Protein AF-A0A7R9EU89-F1 (afdb_monomer_lite)

Structure (mmCIF, N/CA/C/O backbone):
data_AF-A0A7R9EU89-F1
#
_entry.id   AF-A0A7R9EU89-F1
#
loop_
_atom_site.group_PDB
_atom_site.id
_atom_site.type_symbol
_atom_site.label_atom_id
_atom_site.label_alt_id
_atom_site.label_comp_id
_atom_site.label_asym_id
_atom_site.label_entity_id
_atom_site.label_seq_id
_atom_site.pdbx_PDB_ins_code
_atom_site.Cartn_x
_atom_site.Cartn_y
_atom_site.Cartn_z
_atom_site.occupancy
_atom_site.B_iso_or_equiv
_atom_site.auth_seq_id
_atom_site.auth_comp_id
_atom_site.auth_asym_id
_atom_site.auth_atom_id
_atom_site.pdbx_PDB_model_num
ATOM 1 N N . MET A 1 1 ? -42.421 -22.844 11.608 1.00 43.31 1 MET A N 1
ATOM 2 C CA . MET A 1 1 ? -42.074 -23.913 10.646 1.00 43.31 1 MET A CA 1
ATOM 3 C C . MET A 1 1 ? -41.379 -23.232 9.477 1.00 43.31 1 MET A C 1
ATOM 5 O O . MET A 1 1 ? -42.064 -22.684 8.632 1.00 43.31 1 MET A O 1
ATOM 9 N N . SER A 1 2 ? -40.065 -23.093 9.417 1.00 51.12 2 SER A N 1
ATOM 10 C CA . SER A 1 2 ? -39.004 -23.684 10.223 1.00 51.12 2 SER A CA 1
ATOM 11 C C . SER A 1 2 ? -37.825 -22.722 10.243 1.00 51.12 2 SER A C 1
ATOM 13 O O . SER A 1 2 ? -37.511 -22.106 9.225 1.00 51.12 2 SER A O 1
ATOM 15 N N . ASP A 1 3 ? -37.223 -22.631 11.417 1.00 54.31 3 ASP A N 1
ATOM 16 C CA . ASP A 1 3 ? -35.891 -22.113 11.671 1.00 54.31 3 ASP A CA 1
ATOM 17 C C . ASP A 1 3 ? -34.837 -23.033 11.026 1.00 54.31 3 ASP A C 1
ATOM 19 O O . ASP A 1 3 ? -35.083 -24.221 10.800 1.00 54.31 3 ASP A O 1
ATOM 23 N N . GLY A 1 4 ? -33.673 -22.475 10.714 1.00 57.22 4 GLY A N 1
ATOM 24 C CA . GLY A 1 4 ? -32.490 -23.193 10.234 1.00 57.22 4 GLY A CA 1
ATOM 25 C C . GLY A 1 4 ? -31.313 -22.230 10.316 1.00 57.22 4 GLY A C 1
ATOM 26 O O . GLY A 1 4 ? -31.094 -21.447 9.399 1.00 57.22 4 GLY A O 1
ATOM 27 N N . GLU A 1 5 ? -30.841 -21.978 11.531 1.00 59.84 5 GLU A N 1
ATOM 28 C CA . GLU A 1 5 ? -29.734 -22.684 12.190 1.00 59.84 5 GLU A CA 1
ATOM 29 C C . GLU A 1 5 ? -28.371 -22.351 11.578 1.00 59.84 5 GLU A C 1
ATOM 31 O O . GLU A 1 5 ? -28.031 -22.646 10.433 1.00 59.84 5 GLU A O 1
ATOM 36 N N . GLU A 1 6 ? -27.638 -21.663 12.437 1.00 52.62 6 GLU A N 1
ATOM 37 C CA . GLU A 1 6 ? -26.323 -21.081 12.325 1.00 52.62 6 GLU A CA 1
ATOM 38 C C . GLU A 1 6 ? -25.262 -22.185 12.320 1.00 52.62 6 GLU A C 1
ATOM 40 O O . GLU A 1 6 ? -25.393 -23.193 13.012 1.00 52.62 6 GLU A O 1
ATOM 45 N N . ASN A 1 7 ? -24.177 -21.991 11.569 1.00 51.97 7 ASN A N 1
ATOM 46 C CA . ASN A 1 7 ? -22.979 -22.806 11.740 1.00 51.97 7 ASN A CA 1
ATOM 47 C C . ASN A 1 7 ? -21.753 -21.891 11.758 1.00 51.97 7 ASN A C 1
ATOM 49 O O . ASN A 1 7 ? -21.154 -21.576 10.728 1.00 51.97 7 ASN A O 1
ATOM 53 N N . ILE A 1 8 ? -21.459 -21.406 12.963 1.00 46.12 8 ILE A N 1
ATOM 54 C CA . ILE A 1 8 ? -20.227 -20.720 13.341 1.00 46.12 8 ILE A CA 1
ATOM 55 C C . ILE A 1 8 ? -19.191 -21.814 13.588 1.00 46.12 8 ILE A C 1
ATOM 57 O O . ILE A 1 8 ? -19.347 -22.636 14.487 1.00 46.12 8 ILE A O 1
ATOM 61 N N . VAL A 1 9 ? -18.143 -21.841 12.768 1.00 58.75 9 VAL A N 1
ATOM 62 C CA . VAL A 1 9 ? -16.980 -22.700 12.997 1.00 58.75 9 VAL A CA 1
ATOM 63 C C . VAL A 1 9 ? -15.845 -21.800 13.461 1.00 58.75 9 VAL A C 1
ATOM 65 O O . VAL A 1 9 ? -15.115 -21.228 12.652 1.00 58.75 9 VAL A O 1
ATOM 68 N N . ASP A 1 10 ? -15.730 -21.658 14.778 1.00 45.81 10 ASP A N 1
ATOM 69 C CA . ASP A 1 10 ? -14.548 -21.114 15.433 1.00 45.81 10 ASP A CA 1
ATOM 70 C C . ASP A 1 10 ? -13.401 -22.120 15.288 1.00 45.81 10 ASP A C 1
ATOM 72 O O . ASP A 1 10 ? -13.483 -23.271 15.719 1.00 45.81 10 ASP A O 1
ATOM 76 N N . SER A 1 11 ? -12.316 -21.700 14.646 1.00 61.47 11 SER A N 1
ATOM 77 C CA . SER A 1 11 ? -11.037 -22.410 14.678 1.00 61.47 11 SER A CA 1
ATOM 78 C C . SER A 1 11 ? -9.992 -21.472 15.254 1.00 61.47 11 SER A C 1
ATOM 80 O O . SER A 1 11 ? -9.319 -20.728 14.543 1.00 61.47 11 SER A O 1
ATOM 82 N N . ASP A 1 12 ? -9.917 -21.516 16.579 1.00 49.56 12 ASP A N 1
ATOM 83 C CA . ASP A 1 12 ? -8.820 -21.007 17.384 1.00 49.56 12 ASP A CA 1
ATOM 84 C C . ASP A 1 12 ? -7.577 -21.871 17.121 1.00 49.56 12 ASP A C 1
ATOM 86 O O . ASP A 1 12 ? -7.572 -23.088 17.315 1.00 49.56 12 ASP A O 1
ATOM 90 N N . SER A 1 13 ? -6.526 -21.234 16.621 1.00 51.84 13 SER A N 1
ATOM 91 C CA . SER A 1 13 ? -5.191 -21.809 16.490 1.00 51.84 13 SER A CA 1
ATOM 92 C C . SER A 1 13 ? -4.202 -20.765 16.983 1.00 51.84 13 SER A C 1
ATOM 94 O O . SER A 1 13 ? -3.447 -20.155 16.223 1.00 51.84 13 SER A O 1
ATOM 96 N N . SER A 1 14 ? -4.237 -20.563 18.293 1.00 46.31 14 SER A N 1
ATOM 97 C CA . SER A 1 14 ? -3.160 -19.962 19.061 1.00 46.31 14 SER A CA 1
ATOM 98 C C . SER A 1 14 ? -1.877 -20.795 18.919 1.00 46.31 14 SER A C 1
ATOM 100 O O . SER A 1 14 ? -1.806 -21.933 19.378 1.00 46.31 14 SER A O 1
ATOM 102 N N . THR A 1 15 ? -0.836 -20.217 18.318 1.00 55.31 15 THR A N 1
ATOM 103 C CA . THR A 1 15 ? 0.553 -20.647 18.533 1.00 55.31 15 THR A CA 1
ATOM 104 C C . THR A 1 15 ? 1.389 -19.438 18.925 1.00 55.31 15 THR A C 1
ATOM 106 O O . THR A 1 15 ? 1.911 -18.712 18.079 1.00 55.31 15 THR A O 1
ATOM 109 N N . GLU A 1 16 ? 1.496 -19.231 20.237 1.00 44.41 16 GLU A N 1
ATOM 110 C CA . GLU A 1 1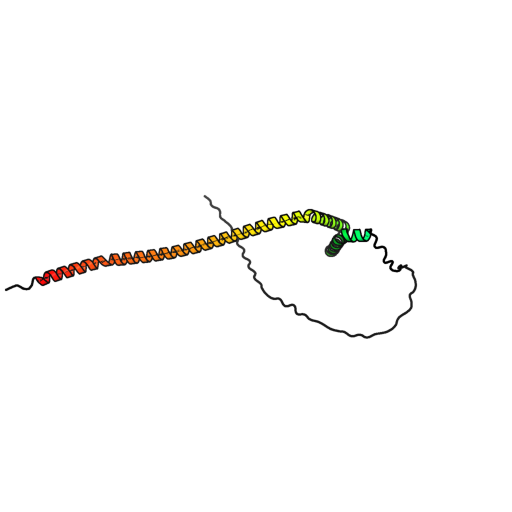6 ? 2.636 -18.575 20.866 1.00 44.41 16 GLU A CA 1
ATOM 111 C C . GLU A 1 16 ? 3.886 -19.439 20.663 1.00 44.41 16 GLU A C 1
ATOM 113 O O . GLU A 1 16 ? 3.922 -20.611 21.036 1.00 44.41 16 GLU A O 1
ATOM 118 N N . SER A 1 17 ? 4.951 -18.840 20.145 1.00 51.88 17 SER A N 1
ATOM 119 C CA . SER A 1 17 ? 6.307 -19.297 20.430 1.00 51.88 17 SER A CA 1
ATOM 120 C C . SER A 1 17 ? 7.219 -18.083 20.436 1.00 51.88 17 SER A C 1
ATOM 122 O O . SER A 1 17 ? 7.515 -17.499 19.393 1.00 51.88 17 SER A O 1
ATOM 124 N N . GLY A 1 18 ? 7.599 -17.675 21.642 1.00 37.19 18 GLY A N 1
ATOM 125 C CA . GLY A 1 18 ? 8.592 -16.646 21.865 1.00 37.19 18 GLY A CA 1
ATOM 126 C C . GLY A 1 18 ? 10.031 -17.147 21.741 1.00 37.19 18 GLY A C 1
ATOM 127 O O . GLY A 1 18 ? 10.315 -18.337 21.636 1.00 37.19 18 GLY A O 1
ATOM 128 N N . SER A 1 19 ? 10.906 -16.160 21.910 1.00 36.94 19 SER A N 1
ATOM 129 C CA . SER A 1 19 ? 12.292 -16.231 22.368 1.00 36.94 19 SER A CA 1
ATOM 130 C C . SER A 1 19 ? 13.416 -16.390 21.340 1.00 36.94 19 SER A C 1
ATOM 132 O O . SER A 1 19 ? 13.630 -17.434 20.735 1.00 36.94 19 SER A O 1
ATOM 134 N N . SER A 1 20 ? 14.245 -15.343 21.368 1.00 46.25 20 SER A N 1
ATOM 135 C CA . SER A 1 20 ? 15.684 -15.376 21.661 1.00 46.25 20 SER A CA 1
ATOM 136 C C . SER A 1 20 ? 16.632 -15.017 20.525 1.00 46.25 20 SER A C 1
ATOM 138 O O . SER A 1 20 ? 17.144 -15.860 19.795 1.00 46.25 20 SER A O 1
ATOM 140 N N . ASP A 1 21 ? 16.964 -13.725 20.529 1.00 47.03 21 ASP A N 1
ATOM 141 C CA . ASP A 1 21 ? 18.249 -13.169 20.128 1.00 47.03 21 ASP A CA 1
ATOM 142 C C . ASP A 1 21 ? 19.417 -13.918 20.783 1.00 47.03 21 ASP A C 1
ATOM 144 O O . ASP A 1 21 ? 19.535 -13.926 22.007 1.00 47.03 21 ASP A O 1
ATOM 148 N N . GLN A 1 22 ? 20.304 -14.481 19.965 1.00 40.62 22 GLN A N 1
ATOM 149 C CA . GLN A 1 22 ? 21.743 -14.618 20.220 1.00 40.62 22 GLN A CA 1
ATOM 150 C C . GLN A 1 22 ? 22.424 -14.907 18.870 1.00 40.62 22 GLN A C 1
ATOM 152 O O . GLN A 1 22 ? 22.329 -16.018 18.352 1.00 40.62 22 GLN A O 1
ATOM 157 N N . VAL A 1 23 ? 23.132 -13.935 18.289 1.00 47.34 23 VAL A N 1
ATOM 158 C CA . VAL A 1 23 ? 24.131 -14.219 17.243 1.00 47.34 23 VAL A CA 1
ATOM 159 C C . VAL A 1 23 ? 25.471 -13.709 17.745 1.00 47.34 23 VAL A C 1
ATOM 161 O O . VAL A 1 23 ? 25.803 -12.528 17.641 1.00 47.34 23 VAL A O 1
ATOM 164 N N . GLU A 1 24 ? 26.219 -14.630 18.346 1.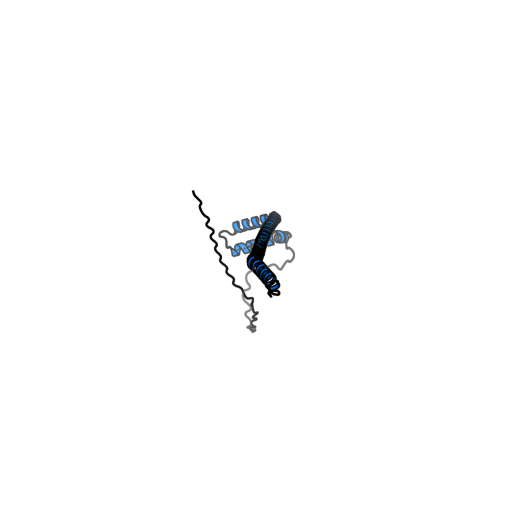00 44.38 24 GLU A N 1
ATOM 165 C CA . GLU A 1 24 ? 27.583 -14.412 18.792 1.00 44.38 24 GLU A CA 1
ATOM 166 C C . GLU A 1 24 ? 28.554 -14.299 17.612 1.00 44.38 24 GLU A C 1
ATOM 168 O O . GLU A 1 24 ? 28.596 -15.092 16.671 1.00 44.38 24 GLU A O 1
ATOM 173 N N . ASN A 1 25 ? 29.383 -13.273 17.735 1.00 36.91 25 ASN A N 1
ATOM 174 C CA . ASN A 1 25 ? 30.522 -12.919 16.915 1.00 36.91 25 ASN A CA 1
ATOM 175 C C . ASN A 1 25 ? 31.658 -13.943 17.091 1.00 36.91 25 ASN A C 1
ATOM 177 O O . ASN A 1 25 ? 32.248 -14.024 18.166 1.00 36.91 25 ASN A O 1
ATOM 181 N N . SER A 1 26 ? 32.029 -14.670 16.034 1.00 48.16 26 SER A N 1
ATOM 182 C CA . SER A 1 26 ? 33.218 -15.533 16.035 1.00 48.16 26 SER A CA 1
ATOM 183 C C . SER A 1 26 ? 34.177 -15.167 14.905 1.00 48.16 26 SER A C 1
ATO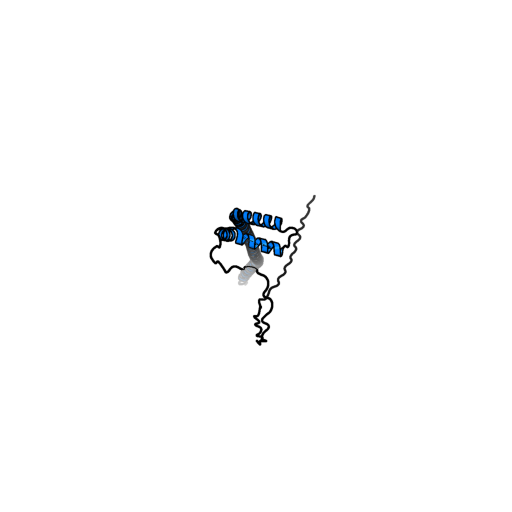M 185 O O . SER A 1 26 ? 34.039 -15.570 13.753 1.00 48.16 26 SER A O 1
ATOM 187 N N . LYS A 1 27 ? 35.194 -14.391 15.292 1.00 45.19 27 LYS A N 1
ATOM 188 C CA . LYS A 1 27 ? 36.436 -14.144 14.556 1.00 45.19 27 LYS A CA 1
ATOM 189 C C . LYS A 1 27 ? 37.224 -15.450 14.431 1.00 45.19 27 LYS A C 1
ATOM 191 O O . LYS A 1 27 ? 37.449 -16.145 15.417 1.00 45.19 27 LYS A O 1
ATOM 196 N N . SER A 1 28 ? 37.719 -15.750 13.240 1.00 49.09 28 SER A N 1
ATOM 197 C CA . SER A 1 28 ? 38.737 -16.774 12.974 1.00 49.09 28 SER A CA 1
ATOM 198 C C . SER A 1 28 ? 39.373 -16.448 11.628 1.00 49.09 28 SER A C 1
ATOM 200 O O . SER A 1 28 ? 38.690 -15.960 10.741 1.00 49.09 28 SER A O 1
ATOM 202 N N . LYS A 1 29 ? 40.640 -16.699 11.335 1.00 43.84 29 LYS A N 1
ATOM 203 C CA . LYS A 1 29 ? 41.881 -16.878 12.090 1.00 43.84 29 LYS A CA 1
ATOM 204 C C . LYS A 1 29 ? 42.944 -16.788 10.990 1.00 43.84 29 LYS A C 1
ATOM 206 O O . LYS A 1 29 ? 42.764 -17.319 9.899 1.00 43.84 29 LYS A O 1
ATOM 211 N N . THR A 1 30 ? 44.007 -16.061 11.267 1.00 40.50 30 THR A N 1
ATOM 212 C CA . THR A 1 30 ? 45.189 -15.847 10.430 1.00 40.50 30 THR A CA 1
ATOM 213 C C . THR A 1 30 ? 45.869 -17.151 9.985 1.00 40.50 30 THR A C 1
ATOM 215 O O . THR A 1 30 ? 46.163 -18.004 10.818 1.00 40.50 30 THR A O 1
ATOM 218 N N . ILE A 1 31 ? 46.202 -17.257 8.692 1.00 44.84 31 ILE A N 1
ATOM 219 C CA . ILE A 1 31 ? 47.205 -18.181 8.120 1.00 44.84 31 ILE A CA 1
ATOM 220 C C . ILE A 1 31 ? 47.996 -17.340 7.102 1.00 44.84 31 ILE A C 1
ATOM 222 O O . ILE A 1 31 ? 47.451 -16.914 6.093 1.00 44.84 31 ILE A O 1
ATOM 226 N N . SER A 1 32 ? 49.114 -16.743 7.516 1.00 34.66 32 SER A N 1
ATOM 227 C CA . SER A 1 32 ? 50.488 -17.261 7.407 1.00 34.66 32 SER A CA 1
ATOM 228 C C . SER A 1 32 ? 51.001 -17.347 5.964 1.00 34.66 32 SER A C 1
ATOM 230 O O . SER A 1 32 ? 50.705 -18.274 5.217 1.00 34.66 32 SER A O 1
ATOM 232 N N . SER A 1 33 ? 51.792 -16.331 5.615 1.00 38.84 33 SER A N 1
ATOM 233 C CA . SER A 1 33 ? 52.671 -16.246 4.452 1.00 38.84 33 SER A CA 1
ATOM 234 C C . SER A 1 33 ? 53.691 -17.386 4.417 1.00 38.84 33 SER A C 1
ATOM 236 O O . SER A 1 33 ? 54.296 -17.677 5.446 1.00 38.84 33 SER A O 1
ATOM 238 N N . ASN A 1 34 ? 54.009 -17.909 3.225 1.00 36.75 34 ASN A N 1
ATOM 239 C CA . ASN A 1 34 ? 55.356 -17.750 2.660 1.00 36.75 34 ASN A CA 1
ATOM 240 C C . ASN A 1 34 ? 55.488 -18.195 1.191 1.00 36.75 34 ASN A C 1
ATOM 242 O O . ASN A 1 34 ? 54.898 -19.167 0.735 1.00 36.75 34 ASN A O 1
ATOM 246 N N . LYS A 1 35 ? 56.307 -17.395 0.500 1.00 48.09 35 LYS A N 1
ATOM 247 C CA . LYS A 1 35 ? 56.741 -17.371 -0.903 1.00 48.09 35 LYS A CA 1
ATOM 248 C C . LYS A 1 35 ? 57.287 -18.688 -1.473 1.00 48.09 35 LYS A C 1
ATOM 250 O O . LYS A 1 35 ? 58.114 -19.322 -0.828 1.00 48.09 35 LYS A O 1
ATOM 255 N N . VAL A 1 36 ? 57.027 -18.898 -2.768 1.00 46.78 36 VAL A N 1
ATOM 256 C CA . VAL A 1 36 ? 57.992 -19.412 -3.767 1.00 46.78 36 VAL A CA 1
ATOM 257 C C . VAL A 1 36 ? 57.778 -18.639 -5.086 1.00 46.78 36 VAL A C 1
ATOM 259 O O . VAL A 1 36 ? 56.685 -18.662 -5.634 1.00 46.78 36 VAL A O 1
ATOM 262 N N . VAL A 1 37 ? 58.558 -17.585 -5.341 1.00 42.25 37 VAL A N 1
ATOM 263 C CA . VAL A 1 37 ? 59.629 -17.463 -6.361 1.00 42.25 37 VAL A CA 1
ATOM 264 C C . VAL A 1 37 ? 59.358 -18.088 -7.745 1.00 42.25 37 VAL A C 1
ATOM 266 O O . VAL A 1 37 ? 59.278 -19.300 -7.897 1.00 42.25 37 VAL A O 1
ATOM 269 N N . ASP A 1 38 ? 59.288 -17.183 -8.727 1.00 41.06 38 ASP A N 1
ATOM 270 C CA . ASP A 1 38 ? 59.837 -17.236 -10.089 1.00 41.06 38 ASP A CA 1
ATOM 271 C C . ASP A 1 38 ? 59.390 -18.330 -11.073 1.00 41.06 38 ASP A C 1
ATOM 273 O O . ASP A 1 38 ? 59.996 -19.391 -11.198 1.00 41.06 38 ASP A O 1
ATOM 277 N N . LEU A 1 39 ? 58.428 -17.959 -11.928 1.00 44.44 39 LEU A N 1
ATOM 278 C CA . LEU A 1 39 ? 58.355 -18.452 -13.305 1.00 44.44 39 LEU A CA 1
ATOM 279 C C . LEU A 1 39 ? 57.909 -17.319 -14.246 1.00 44.44 39 LEU A C 1
ATOM 281 O O . LEU A 1 39 ? 56.782 -17.260 -14.732 1.00 44.44 39 LEU A O 1
ATOM 285 N N . GLU A 1 40 ? 58.812 -16.367 -14.464 1.00 42.75 40 GLU A N 1
ATOM 286 C CA . GLU A 1 40 ? 58.701 -15.391 -15.544 1.00 42.75 40 GLU A CA 1
ATOM 287 C C . GLU A 1 40 ? 59.164 -16.038 -16.866 1.00 42.75 40 GLU A C 1
ATOM 289 O O . GLU A 1 40 ? 60.135 -16.793 -16.887 1.00 42.75 40 GLU A O 1
ATOM 294 N N . ARG A 1 41 ? 58.524 -15.641 -17.979 1.00 40.75 41 ARG A N 1
ATOM 295 C CA . ARG A 1 41 ? 59.052 -15.673 -19.362 1.00 40.75 41 ARG A CA 1
ATOM 296 C C . ARG A 1 41 ? 58.804 -16.930 -20.212 1.00 40.75 41 ARG A C 1
ATOM 298 O O . ARG A 1 41 ? 59.726 -17.677 -20.505 1.00 40.75 41 ARG A O 1
ATOM 305 N N . ALA A 1 42 ? 57.603 -17.021 -20.790 1.00 45.91 42 ALA A N 1
ATOM 306 C CA . ALA A 1 42 ? 57.410 -17.211 -22.241 1.00 45.91 42 ALA A CA 1
ATOM 307 C C . ALA A 1 42 ? 55.916 -17.276 -22.599 1.00 45.91 42 ALA A C 1
ATOM 309 O O . ALA A 1 42 ? 55.314 -18.340 -22.539 1.00 45.91 42 ALA A O 1
ATOM 310 N N . SER A 1 43 ? 55.331 -16.144 -22.999 1.00 46.03 43 SER A N 1
ATOM 311 C CA . SER A 1 43 ? 54.274 -16.064 -24.028 1.00 46.03 43 SER A CA 1
ATOM 312 C C . SER A 1 43 ? 53.937 -14.596 -24.299 1.00 46.03 43 SER A C 1
ATOM 314 O O . SER A 1 43 ? 52.892 -14.080 -23.924 1.00 46.03 43 SER A O 1
ATOM 316 N N . LYS A 1 44 ? 54.869 -13.894 -24.952 1.00 48.91 44 LYS A N 1
ATOM 317 C CA . LYS A 1 44 ? 54.519 -12.741 -25.786 1.00 48.91 44 LYS A CA 1
ATOM 318 C C . LYS A 1 44 ? 54.169 -13.298 -27.161 1.00 48.91 44 LYS A C 1
ATOM 320 O O . LYS A 1 44 ? 55.090 -13.644 -27.890 1.00 48.91 44 LYS A O 1
ATOM 325 N N . SER A 1 45 ? 52.888 -13.400 -27.503 1.00 47.94 45 SER A N 1
ATOM 326 C CA . SER A 1 45 ? 52.424 -13.323 -28.895 1.00 47.94 45 SER A CA 1
ATOM 327 C C . SER A 1 45 ? 50.898 -13.325 -28.941 1.00 47.94 45 SER A C 1
ATOM 329 O O . SER A 1 45 ? 50.289 -14.365 -28.740 1.00 47.94 45 SER A O 1
ATOM 331 N N . THR A 1 46 ? 50.332 -12.131 -29.128 1.00 44.84 46 THR A N 1
ATOM 332 C CA . THR A 1 46 ? 49.240 -11.749 -30.048 1.00 44.84 46 THR A CA 1
ATOM 333 C C . THR A 1 46 ? 48.466 -10.571 -29.458 1.00 44.84 46 THR A C 1
ATOM 335 O O . THR A 1 46 ? 47.501 -10.724 -28.721 1.00 44.84 46 THR A O 1
ATOM 338 N N . HIS A 1 47 ? 48.975 -9.382 -29.770 1.00 49.00 47 HIS A N 1
ATOM 339 C CA . HIS A 1 47 ? 48.245 -8.161 -30.102 1.00 49.00 47 HIS A CA 1
ATOM 340 C C . HIS A 1 47 ? 46.712 -8.174 -29.894 1.00 49.00 47 HIS A C 1
ATOM 342 O O . HIS A 1 47 ? 45.956 -8.515 -30.802 1.00 49.00 47 HIS A O 1
ATOM 348 N N . LEU A 1 48 ? 46.257 -7.630 -28.767 1.00 45.94 48 LEU A N 1
ATOM 349 C CA . LEU A 1 48 ? 45.047 -6.811 -28.726 1.00 45.94 48 LEU A CA 1
ATOM 350 C C . LEU A 1 48 ? 45.449 -5.488 -28.077 1.00 45.94 48 LEU A C 1
ATOM 352 O O . LEU A 1 48 ? 45.908 -5.473 -26.938 1.00 45.94 48 LEU A O 1
ATOM 356 N N . ASN A 1 49 ? 45.350 -4.404 -28.847 1.00 49.50 49 ASN A N 1
ATOM 357 C CA . ASN A 1 49 ? 45.479 -3.032 -28.368 1.00 49.50 49 ASN A CA 1
ATOM 358 C C . ASN A 1 49 ? 44.433 -2.804 -27.268 1.00 49.50 49 ASN A C 1
ATOM 360 O O . ASN A 1 49 ? 43.298 -2.429 -27.553 1.00 49.50 49 ASN A O 1
ATOM 364 N N . LEU A 1 50 ? 44.806 -3.045 -26.014 1.00 48.38 50 LEU A N 1
ATOM 365 C CA . LEU A 1 50 ? 44.204 -2.344 -24.893 1.00 48.38 50 LEU A CA 1
ATOM 366 C C . LEU A 1 50 ? 44.854 -0.965 -24.906 1.00 48.38 50 LEU A C 1
ATOM 368 O O . LEU A 1 50 ? 45.979 -0.797 -24.437 1.00 48.38 50 LEU A O 1
ATOM 372 N N . GLY A 1 51 ? 44.174 -0.025 -25.562 1.00 47.69 51 GLY A N 1
ATOM 373 C CA . GLY A 1 51 ? 44.505 1.386 -25.455 1.00 47.69 51 GLY A CA 1
ATOM 374 C C . GLY A 1 51 ? 44.602 1.771 -23.983 1.00 47.69 51 GLY A C 1
ATOM 375 O O . GLY A 1 51 ? 43.811 1.312 -23.155 1.00 47.69 51 GLY A O 1
ATOM 376 N N . GLU A 1 52 ? 45.618 2.570 -23.683 1.00 52.38 52 GLU A N 1
ATOM 377 C CA . GLU A 1 52 ? 45.768 3.295 -22.428 1.00 52.38 52 GLU A CA 1
ATOM 378 C C . GLU A 1 52 ? 44.457 4.010 -22.042 1.00 52.38 52 GLU A C 1
ATOM 380 O O . GLU A 1 52 ? 43.631 4.305 -22.914 1.00 52.38 52 GLU A O 1
ATOM 385 N N . PRO A 1 53 ? 44.225 4.250 -20.739 1.00 58.19 53 PRO A N 1
ATOM 386 C CA . PRO A 1 53 ? 42.967 4.790 -20.254 1.00 58.19 53 PRO A CA 1
ATOM 387 C C . PRO A 1 53 ? 42.857 6.258 -20.666 1.00 58.19 53 PRO A C 1
ATOM 389 O O . PRO A 1 53 ? 43.334 7.161 -19.985 1.00 58.19 53 PRO A O 1
ATOM 392 N N . GLU A 1 54 ? 42.210 6.501 -21.799 1.00 54.41 54 GLU A N 1
ATOM 393 C CA . GLU A 1 54 ? 41.657 7.808 -22.126 1.00 54.41 54 GLU A CA 1
ATOM 394 C C . GLU A 1 54 ? 40.483 8.065 -21.166 1.00 54.41 54 GLU A C 1
ATOM 396 O O . GLU A 1 54 ? 39.321 7.782 -21.467 1.00 54.41 54 GLU A O 1
ATOM 401 N N . ASP A 1 55 ? 40.792 8.593 -19.981 1.00 59.06 55 ASP A N 1
ATOM 402 C CA . ASP A 1 55 ? 39.860 9.073 -18.948 1.00 59.06 55 ASP A CA 1
ATOM 403 C C . ASP A 1 55 ? 39.033 10.299 -19.415 1.00 59.06 55 ASP A C 1
ATOM 405 O O . ASP A 1 55 ? 38.788 11.242 -18.666 1.00 59.06 55 ASP A O 1
ATOM 409 N N . SER A 1 56 ? 38.634 10.376 -20.686 1.00 59.47 56 SER A N 1
ATOM 410 C CA . SER A 1 56 ? 38.162 11.629 -21.297 1.00 59.47 56 SER A CA 1
ATOM 411 C C . SER A 1 56 ? 37.086 11.456 -22.367 1.00 59.47 56 SER A C 1
ATOM 413 O O . SER A 1 56 ? 36.965 12.285 -23.263 1.00 59.47 56 SER A O 1
ATOM 415 N N . ASN A 1 57 ? 36.259 10.411 -22.279 1.00 56.78 57 ASN A N 1
ATOM 416 C CA . ASN A 1 57 ? 34.953 10.424 -22.944 1.00 56.78 57 ASN A CA 1
ATOM 417 C C . ASN A 1 57 ? 33.988 9.397 -22.338 1.00 56.78 57 ASN A C 1
ATOM 419 O O . ASN A 1 57 ? 33.503 8.483 -23.007 1.00 56.78 57 ASN A O 1
ATOM 423 N N . ILE A 1 58 ? 33.641 9.562 -21.057 1.00 63.38 58 ILE A N 1
ATOM 424 C CA . ILE A 1 58 ? 32.289 9.169 -20.640 1.00 63.38 58 ILE A CA 1
ATOM 425 C C . ILE A 1 58 ? 31.370 10.107 -21.429 1.00 63.38 58 ILE A C 1
ATOM 427 O O . ILE A 1 58 ? 31.076 11.210 -20.982 1.00 63.38 58 ILE A O 1
ATOM 431 N N . SER A 1 59 ? 31.037 9.706 -22.661 1.00 80.19 59 SER A N 1
ATOM 432 C CA . SER A 1 59 ? 30.170 10.461 -23.562 1.00 80.19 59 SER A CA 1
ATOM 433 C C . SER A 1 59 ? 28.910 10.840 -22.792 1.00 80.19 59 SER A C 1
ATOM 435 O O . SER A 1 59 ? 28.417 10.034 -22.000 1.00 80.19 59 SER A O 1
ATOM 437 N N . LEU A 1 60 ? 28.388 12.044 -23.018 1.00 84.06 60 LEU A N 1
ATOM 438 C CA . LEU A 1 60 ? 27.136 12.546 -22.439 1.00 84.06 60 LEU A CA 1
ATOM 439 C C . LEU A 1 60 ? 26.010 11.486 -22.472 1.00 84.06 60 LEU A C 1
ATOM 441 O O . LEU A 1 60 ? 25.201 11.382 -21.551 1.00 84.06 60 LEU A O 1
ATOM 445 N N . ASP A 1 61 ? 26.021 10.632 -23.498 1.00 86.44 61 ASP A N 1
ATOM 446 C CA . ASP A 1 61 ? 25.121 9.489 -23.654 1.00 86.44 61 ASP A CA 1
ATOM 447 C C . ASP A 1 61 ? 25.271 8.436 -22.544 1.00 86.44 61 ASP A C 1
ATOM 449 O O . ASP A 1 61 ? 24.281 7.925 -22.027 1.00 86.44 61 ASP A O 1
ATOM 453 N N . SER A 1 62 ? 26.499 8.117 -22.130 1.00 89.62 62 SER A N 1
ATOM 454 C CA . SER A 1 62 ? 26.777 7.186 -21.029 1.00 89.62 62 SER A CA 1
ATOM 455 C C . SER A 1 62 ? 2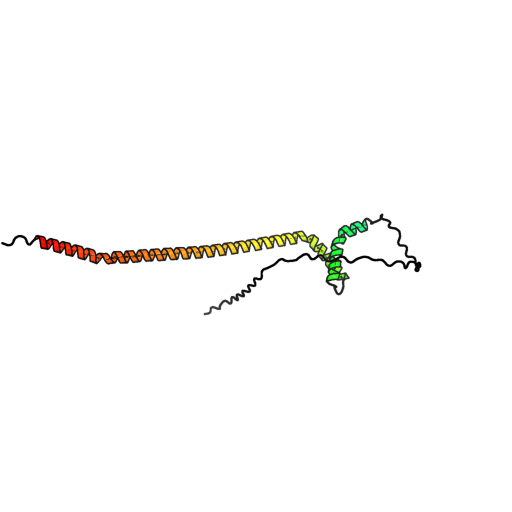6.235 7.715 -19.702 1.00 89.62 62 SER A C 1
ATOM 457 O O . SER A 1 62 ? 25.634 6.962 -18.934 1.00 89.62 62 SER A O 1
ATOM 459 N N . GLU A 1 63 ? 26.388 9.014 -19.438 1.00 91.69 63 GLU A N 1
ATOM 460 C CA . GLU A 1 63 ? 25.816 9.649 -18.248 1.00 91.69 63 GLU A CA 1
ATOM 461 C C . GLU A 1 63 ? 24.282 9.645 -18.295 1.00 91.69 63 GLU A C 1
ATOM 463 O O . GLU A 1 63 ? 23.627 9.263 -17.319 1.00 91.69 63 GLU A O 1
ATOM 468 N N . TYR A 1 64 ? 23.699 9.976 -19.450 1.00 92.94 64 TYR A N 1
ATOM 469 C CA . TYR A 1 64 ? 22.254 9.942 -19.652 1.00 92.94 64 TYR A CA 1
ATOM 470 C C . TYR A 1 64 ? 21.671 8.536 -19.443 1.00 92.94 64 TYR A C 1
ATOM 472 O O . TYR A 1 64 ? 20.655 8.379 -18.756 1.00 92.94 64 TYR A O 1
ATOM 480 N N . LEU A 1 65 ? 22.323 7.503 -19.981 1.00 93.56 65 LEU A N 1
ATOM 481 C CA . LEU A 1 65 ? 21.912 6.109 -19.809 1.00 93.56 65 LEU A CA 1
ATOM 482 C C . LEU A 1 65 ? 22.040 5.665 -18.352 1.00 93.56 65 LEU A C 1
ATOM 484 O O . LEU A 1 65 ? 21.110 5.064 -17.817 1.00 93.56 65 LEU A O 1
ATOM 488 N N . LYS A 1 66 ? 23.139 6.003 -17.671 1.00 93.31 66 LYS A N 1
ATOM 489 C CA . LYS A 1 66 ? 23.301 5.705 -16.239 1.00 93.31 66 LYS A CA 1
ATOM 490 C C . LYS A 1 66 ? 22.205 6.361 -15.402 1.00 93.31 66 LYS A C 1
ATOM 492 O O . LYS A 1 66 ? 21.637 5.705 -14.532 1.00 93.31 66 LYS A O 1
ATOM 497 N N . LYS A 1 67 ? 21.863 7.617 -15.693 1.00 93.62 67 LYS A N 1
ATOM 498 C CA . LYS A 1 67 ? 20.838 8.364 -14.955 1.00 93.62 67 LYS A CA 1
ATOM 499 C C . LYS A 1 67 ? 19.431 7.792 -15.142 1.00 93.62 67 LYS A C 1
ATOM 501 O O . LYS A 1 67 ? 18.706 7.655 -14.163 1.00 93.62 67 LYS A O 1
ATOM 506 N N . ASN A 1 68 ? 19.035 7.478 -16.377 1.00 92.56 68 ASN A N 1
ATOM 507 C CA . ASN A 1 68 ? 17.653 7.082 -16.680 1.00 92.56 68 ASN A CA 1
ATOM 508 C C . ASN A 1 68 ? 17.432 5.565 -16.646 1.00 92.56 68 ASN A C 1
ATOM 510 O O . ASN A 1 68 ? 16.363 5.109 -16.249 1.00 92.56 68 ASN A O 1
ATOM 514 N N . LEU A 1 69 ? 18.427 4.783 -17.066 1.00 94.12 69 LEU A N 1
ATOM 515 C CA . LEU A 1 69 ? 18.326 3.330 -17.201 1.00 94.12 69 LEU A CA 1
ATOM 516 C C . LEU A 1 69 ? 19.206 2.566 -16.213 1.00 94.12 69 LEU A C 1
ATOM 518 O O . LEU A 1 69 ? 18.981 1.377 -16.031 1.00 94.12 69 LEU A O 1
ATOM 522 N N . GLY A 1 70 ? 20.163 3.211 -15.541 1.00 95.88 70 GLY A N 1
ATOM 523 C CA . GLY A 1 70 ? 21.094 2.521 -14.645 1.00 95.88 70 GLY A CA 1
ATOM 524 C C . GLY A 1 70 ? 20.385 1.741 -13.540 1.00 95.88 70 GLY A C 1
ATOM 525 O O . GLY A 1 70 ? 20.588 0.536 -13.409 1.00 95.88 70 GLY A O 1
ATOM 526 N N . VAL A 1 71 ? 19.504 2.405 -12.787 1.00 95.94 71 VAL A N 1
ATOM 527 C CA . VAL A 1 71 ? 18.729 1.766 -11.711 1.00 95.94 71 VAL A CA 1
ATOM 528 C C . VAL A 1 71 ? 17.767 0.695 -12.242 1.00 95.94 71 VAL A C 1
ATOM 530 O O . VAL A 1 71 ? 17.898 -0.454 -11.813 1.00 95.94 71 VAL A O 1
ATOM 533 N N . PRO A 1 72 ? 16.825 0.998 -13.161 1.00 96.56 72 PRO A N 1
ATOM 534 C CA . PRO A 1 72 ? 15.862 -0.006 -13.600 1.00 96.56 72 PRO A CA 1
ATOM 535 C C . PRO A 1 72 ? 16.532 -1.188 -14.303 1.00 96.56 72 PRO A C 1
ATOM 537 O O . PRO A 1 72 ? 16.148 -2.321 -14.047 1.00 96.56 72 PRO A O 1
ATOM 540 N N . LEU A 1 73 ? 17.571 -0.973 -15.114 1.00 97.38 73 LEU A N 1
ATOM 541 C CA . LEU A 1 73 ? 18.253 -2.069 -15.800 1.00 97.38 73 LEU A CA 1
ATOM 542 C C . LEU A 1 73 ? 19.027 -2.966 -14.825 1.00 97.38 73 LEU A C 1
ATOM 544 O O . LEU A 1 73 ? 18.985 -4.184 -14.968 1.00 97.38 73 LEU A O 1
ATOM 548 N N . SER A 1 74 ? 19.681 -2.393 -13.809 1.00 97.75 74 SER A N 1
ATOM 549 C CA . SER A 1 74 ? 20.404 -3.180 -12.796 1.00 97.75 74 SER A CA 1
ATOM 550 C C . SER A 1 74 ? 19.460 -4.077 -11.994 1.00 97.75 74 SER A C 1
ATOM 552 O O . SER A 1 74 ? 19.744 -5.257 -11.795 1.00 97.75 74 SER A O 1
ATOM 554 N N . LEU A 1 75 ? 18.314 -3.535 -11.571 1.00 97.69 75 LEU A N 1
ATOM 555 C CA . LEU A 1 75 ? 17.291 -4.289 -10.844 1.00 97.69 75 LEU A CA 1
ATOM 556 C C . LEU A 1 75 ? 16.651 -5.369 -11.721 1.00 97.69 75 LEU A C 1
ATOM 558 O O . LEU A 1 75 ? 16.504 -6.510 -11.284 1.00 97.69 75 LEU A O 1
ATOM 562 N N . ALA A 1 76 ? 16.322 -5.034 -12.968 1.00 97.50 76 ALA A N 1
ATOM 563 C CA . ALA A 1 76 ? 15.716 -5.978 -13.895 1.00 97.50 76 ALA A CA 1
ATOM 564 C C . ALA A 1 76 ? 16.657 -7.143 -14.225 1.00 97.50 76 ALA A C 1
ATOM 566 O O . ALA A 1 76 ? 16.231 -8.294 -14.236 1.00 97.50 76 ALA A O 1
ATOM 567 N N . LEU A 1 77 ? 17.946 -6.864 -14.451 1.00 98.12 77 LEU A N 1
ATOM 568 C CA . LEU A 1 77 ? 18.953 -7.898 -14.695 1.00 98.12 77 LEU A CA 1
ATOM 569 C C . LEU A 1 77 ? 19.153 -8.790 -13.467 1.00 98.12 77 LEU A C 1
ATOM 571 O O . LEU A 1 77 ? 19.231 -10.008 -13.619 1.00 98.12 77 LEU A O 1
ATOM 575 N N . ALA A 1 78 ? 19.174 -8.216 -12.259 1.00 98.00 78 ALA A N 1
ATOM 576 C CA . ALA A 1 78 ? 19.212 -9.004 -11.029 1.00 98.00 78 ALA A CA 1
ATOM 577 C C . ALA A 1 78 ? 17.998 -9.944 -10.935 1.00 98.00 78 ALA A C 1
ATOM 579 O O . ALA A 1 78 ? 18.150 -11.123 -10.620 1.00 98.00 78 ALA A O 1
ATOM 580 N N . GLU A 1 79 ? 16.799 -9.461 -11.270 1.00 97.75 79 GLU A N 1
ATOM 581 C CA . GLU A 1 79 ? 15.587 -10.281 -11.260 1.00 97.75 79 GLU A CA 1
ATOM 582 C C . GLU A 1 79 ? 15.589 -11.371 -12.333 1.00 97.75 79 GLU A C 1
ATOM 584 O O . GLU A 1 79 ? 15.232 -12.509 -12.037 1.00 97.75 79 GLU A O 1
ATOM 589 N N . VAL A 1 80 ? 16.044 -11.068 -13.550 1.00 97.81 80 VAL A N 1
ATOM 590 C CA . VAL A 1 80 ? 16.192 -12.057 -14.628 1.00 97.81 80 VAL A CA 1
ATOM 591 C C . VAL A 1 80 ? 17.154 -13.170 -14.216 1.00 97.81 80 VAL A C 1
ATOM 593 O O . VAL A 1 80 ? 16.848 -14.337 -14.441 1.00 97.81 80 VAL A O 1
ATOM 596 N N . VAL A 1 81 ? 18.274 -12.839 -13.566 1.00 97.56 81 VAL A N 1
ATOM 597 C CA . VAL A 1 81 ? 19.228 -13.839 -13.056 1.00 97.56 81 VAL A CA 1
ATOM 598 C C . VAL A 1 81 ? 18.620 -14.670 -11.922 1.00 97.56 81 VAL A C 1
ATOM 600 O O . VAL A 1 81 ? 18.853 -15.872 -11.858 1.00 97.56 81 VAL A O 1
ATOM 603 N N . MET A 1 82 ? 17.814 -14.066 -11.044 1.00 96.62 82 MET A N 1
ATOM 604 C CA . MET A 1 82 ? 17.136 -14.800 -9.966 1.00 96.62 82 MET A CA 1
ATOM 605 C C . MET A 1 82 ? 16.013 -15.710 -10.477 1.00 96.62 82 MET A C 1
ATOM 607 O O . MET A 1 82 ? 15.799 -16.792 -9.933 1.00 96.62 82 MET A O 1
ATOM 611 N N . LYS A 1 83 ? 15.250 -15.260 -11.476 1.00 96.31 83 LYS A N 1
ATOM 612 C CA . LYS A 1 83 ? 14.070 -15.967 -11.988 1.00 96.31 83 LYS A CA 1
ATOM 613 C C . LYS A 1 83 ? 14.394 -16.939 -13.116 1.00 96.31 83 LYS A C 1
ATOM 615 O O . LYS A 1 83 ? 13.600 -17.848 -13.330 1.00 96.31 83 LYS A O 1
ATOM 620 N N . CYS A 1 84 ? 15.510 -16.742 -13.823 1.00 96.44 84 CYS A N 1
ATOM 621 C CA . CYS A 1 84 ? 15.897 -17.486 -15.025 1.00 96.44 84 CYS A CA 1
ATOM 622 C C . CYS A 1 84 ? 14.693 -17.767 -15.947 1.00 96.44 84 CYS A C 1
ATOM 624 O O . CYS A 1 84 ? 14.358 -18.931 -16.185 1.00 96.44 84 CYS A O 1
ATOM 626 N N . PRO A 1 85 ? 13.987 -16.720 -16.421 1.00 97.25 85 PRO A N 1
ATOM 627 C CA . PRO A 1 85 ? 12.814 -16.898 -17.268 1.00 97.25 85 PRO A CA 1
ATOM 628 C C . PRO A 1 85 ? 13.183 -17.627 -18.567 1.00 97.25 85 PRO A C 1
ATOM 630 O O . PRO A 1 85 ? 14.285 -17.465 -19.088 1.00 97.25 85 PRO A O 1
ATOM 633 N N . THR A 1 86 ? 12.237 -18.397 -19.115 1.00 95.81 86 THR A N 1
ATOM 634 C CA . THR A 1 86 ? 12.428 -19.178 -20.353 1.00 95.81 86 THR A CA 1
ATOM 635 C C . THR A 1 86 ? 12.844 -18.312 -21.543 1.00 95.81 86 THR A C 1
ATOM 637 O O . THR A 1 86 ? 13.648 -18.757 -22.356 1.00 95.81 86 THR A O 1
ATOM 640 N N . ASP A 1 87 ? 12.333 -17.079 -21.623 1.00 97.44 87 ASP A N 1
ATOM 641 C CA . ASP A 1 87 ? 12.796 -16.071 -22.577 1.00 97.44 87 ASP A CA 1
ATOM 642 C C . ASP A 1 87 ? 13.119 -14.748 -21.846 1.00 97.44 87 ASP A C 1
ATOM 644 O O . ASP A 1 87 ? 12.204 -14.042 -21.398 1.00 97.44 87 ASP A O 1
ATOM 648 N N . PRO A 1 88 ? 14.410 -14.405 -21.668 1.00 96.75 88 PRO A N 1
ATOM 649 C CA . PRO A 1 88 ? 14.820 -13.242 -20.888 1.00 96.75 88 PRO A CA 1
ATOM 650 C C . PRO A 1 88 ? 14.562 -11.909 -21.595 1.00 96.75 88 PRO A C 1
ATOM 652 O O . PRO A 1 88 ? 14.415 -10.896 -20.910 1.00 96.75 88 PRO A O 1
ATOM 655 N N . ILE A 1 89 ? 14.479 -11.874 -22.931 1.00 97.25 89 ILE A N 1
ATOM 656 C CA . ILE A 1 89 ? 14.337 -10.610 -23.671 1.00 97.25 89 ILE A CA 1
ATOM 657 C C . ILE A 1 89 ? 12.925 -10.016 -23.485 1.00 97.25 89 ILE A C 1
ATOM 659 O O . ILE A 1 89 ? 12.825 -8.869 -23.035 1.00 97.25 89 ILE A O 1
ATOM 663 N N . PRO A 1 90 ? 11.820 -10.750 -23.736 1.00 97.50 90 PRO A N 1
ATOM 664 C CA . PRO A 1 90 ? 10.470 -10.255 -23.473 1.00 97.50 90 PRO A CA 1
ATOM 665 C C . PRO A 1 90 ? 10.214 -10.002 -21.988 1.00 97.50 90 PRO A C 1
ATOM 667 O O . PRO A 1 90 ? 9.528 -9.038 -21.647 1.00 97.50 90 PRO A O 1
ATOM 670 N N . TYR A 1 91 ? 10.783 -10.828 -21.100 1.00 97.88 91 TYR A N 1
ATOM 671 C CA . TYR A 1 91 ? 10.664 -10.625 -19.655 1.00 97.88 91 TYR A CA 1
ATOM 672 C C . TYR A 1 91 ? 11.248 -9.275 -19.240 1.00 97.88 91 TYR A C 1
ATOM 674 O O . TYR A 1 91 ? 10.586 -8.490 -18.561 1.00 97.88 91 TYR A O 1
ATOM 682 N N . LEU A 1 92 ? 12.469 -8.979 -19.693 1.00 97.44 92 LEU A N 1
ATOM 683 C CA . LEU A 1 92 ? 13.150 -7.724 -19.402 1.00 97.44 92 LEU A CA 1
ATOM 684 C C . LEU A 1 92 ? 12.358 -6.519 -19.929 1.00 97.44 92 LEU A C 1
ATOM 686 O O . LEU A 1 92 ? 12.192 -5.531 -19.215 1.00 97.44 92 LEU A O 1
ATOM 690 N N . ALA A 1 93 ? 11.818 -6.612 -21.147 1.00 97.44 93 ALA A N 1
ATOM 691 C CA . ALA A 1 93 ? 10.982 -5.560 -21.725 1.00 97.44 93 ALA A CA 1
ATOM 692 C C . ALA A 1 93 ? 9.712 -5.308 -20.894 1.00 97.44 93 ALA A C 1
ATOM 694 O O . ALA A 1 93 ? 9.397 -4.157 -20.577 1.00 97.44 93 ALA A O 1
ATOM 695 N N . HIS A 1 94 ? 9.012 -6.374 -20.491 1.00 97.56 94 HIS A N 1
ATOM 696 C CA . HIS A 1 94 ? 7.826 -6.269 -19.641 1.00 97.56 94 HIS A CA 1
ATOM 697 C C . HIS A 1 94 ? 8.160 -5.669 -18.271 1.00 97.56 94 HIS A C 1
ATOM 699 O O . HIS A 1 94 ? 7.437 -4.800 -17.780 1.00 97.56 94 HIS A O 1
ATOM 705 N N . TRP A 1 95 ? 9.277 -6.086 -17.673 1.00 97.50 95 TRP A N 1
ATOM 706 C CA . TRP A 1 95 ? 9.745 -5.565 -16.394 1.00 97.50 95 TRP A CA 1
ATOM 707 C C . TRP A 1 95 ? 10.005 -4.057 -16.466 1.00 97.50 95 TRP A C 1
ATOM 709 O O . TRP A 1 95 ? 9.501 -3.305 -15.634 1.00 97.50 95 TRP A O 1
ATOM 719 N N . LEU A 1 96 ? 10.732 -3.593 -17.490 1.00 97.19 96 LEU A N 1
ATOM 720 C CA . LEU A 1 96 ? 11.052 -2.172 -17.668 1.00 97.19 96 LEU A CA 1
ATOM 721 C C . LEU A 1 96 ? 9.799 -1.328 -17.931 1.00 97.19 96 LEU A C 1
ATOM 723 O O . LEU A 1 96 ? 9.675 -0.226 -17.393 1.00 97.19 96 LEU A O 1
ATOM 727 N N . PHE A 1 97 ? 8.848 -1.855 -18.706 1.00 97.06 97 PHE A N 1
ATOM 728 C CA . PHE A 1 97 ? 7.556 -1.205 -18.917 1.00 97.06 97 PHE A CA 1
ATOM 729 C C . PHE A 1 97 ? 6.785 -1.057 -17.601 1.00 97.06 97 PHE A C 1
ATOM 731 O O . PHE A 1 97 ? 6.349 0.041 -17.253 1.00 97.06 97 PHE A O 1
ATOM 738 N N . LYS A 1 98 ? 6.678 -2.146 -16.832 1.00 96.31 98 LYS A N 1
ATOM 739 C CA . LYS A 1 98 ? 6.019 -2.148 -15.523 1.00 96.31 98 LYS A CA 1
ATOM 740 C C . LYS A 1 98 ? 6.699 -1.194 -14.546 1.00 96.31 98 LYS A C 1
ATOM 742 O O . LYS A 1 98 ? 6.014 -0.495 -13.808 1.00 96.31 98 LYS A O 1
ATOM 747 N N . TRP A 1 99 ? 8.029 -1.135 -14.543 1.00 95.88 99 TRP A N 1
ATOM 748 C CA . TRP A 1 99 ? 8.771 -0.202 -13.701 1.00 95.88 99 TRP A CA 1
ATOM 749 C C . TRP A 1 99 ? 8.394 1.246 -14.013 1.00 95.88 99 TRP A C 1
ATOM 751 O O . TRP A 1 99 ? 8.036 1.986 -13.102 1.00 95.88 99 TRP A O 1
ATOM 761 N N . ARG A 1 100 ? 8.388 1.636 -15.293 1.00 95.06 100 ARG A N 1
ATOM 762 C CA . ARG A 1 100 ? 7.982 2.988 -15.700 1.00 95.06 100 ARG A CA 1
ATOM 763 C C . ARG A 1 100 ? 6.538 3.294 -15.300 1.00 95.06 100 ARG A C 1
ATOM 765 O O . ARG A 1 100 ? 6.292 4.341 -14.709 1.00 95.06 100 ARG A O 1
ATOM 772 N N . TRP A 1 101 ? 5.617 2.371 -15.571 1.00 95.62 101 TRP A N 1
ATOM 773 C CA . TRP A 1 101 ? 4.215 2.496 -15.171 1.00 95.62 101 TRP A CA 1
ATOM 774 C C . TRP A 1 101 ? 4.078 2.719 -13.660 1.00 95.62 101 TRP A C 1
ATOM 776 O O . TRP A 1 101 ? 3.387 3.628 -13.210 1.00 95.62 101 TRP A O 1
ATOM 786 N N . ASN A 1 102 ? 4.797 1.933 -12.859 1.00 94.56 102 ASN A N 1
ATOM 787 C CA . ASN A 1 102 ? 4.783 2.068 -11.407 1.00 94.56 102 ASN A CA 1
ATOM 788 C C . ASN A 1 102 ? 5.348 3.411 -10.936 1.00 94.56 102 ASN A C 1
ATOM 790 O O . ASN A 1 102 ? 4.876 3.932 -9.934 1.00 94.56 102 ASN A O 1
ATOM 794 N N . GLN A 1 103 ? 6.338 3.972 -11.633 1.00 93.56 103 GLN A N 1
ATOM 795 C CA . GLN A 1 103 ? 6.876 5.294 -11.309 1.00 93.56 103 GLN A CA 1
ATOM 796 C C . GLN A 1 103 ? 5.864 6.404 -11.604 1.00 93.56 103 GLN A C 1
ATOM 798 O O . GLN A 1 103 ? 5.713 7.309 -10.787 1.00 93.56 103 GLN A O 1
ATOM 803 N N . GLU A 1 104 ? 5.159 6.319 -12.734 1.00 93.81 104 GLU A N 1
ATOM 804 C CA . GLU A 1 104 ? 4.109 7.275 -13.115 1.00 93.81 104 GLU A CA 1
ATOM 805 C C . GLU A 1 104 ? 2.914 7.210 -12.146 1.00 93.81 104 GLU A C 1
ATOM 807 O O . GLU A 1 104 ? 2.381 8.247 -11.761 1.00 93.81 104 GLU A O 1
ATOM 812 N N . HIS A 1 105 ? 2.565 6.014 -11.662 1.00 94.50 105 HIS A N 1
ATOM 813 C CA . HIS A 1 105 ? 1.440 5.790 -10.745 1.00 94.50 105 HIS A CA 1
ATOM 814 C C . HIS A 1 105 ? 1.824 5.675 -9.268 1.00 94.50 105 HIS A C 1
ATOM 816 O O . HIS A 1 105 ? 0.995 5.290 -8.444 1.00 94.50 105 HIS A O 1
ATOM 822 N N . LYS A 1 106 ? 3.070 5.984 -8.897 1.00 94.06 106 LYS A N 1
ATOM 823 C CA . LYS A 1 106 ? 3.555 5.782 -7.526 1.00 94.06 106 LYS A CA 1
ATOM 824 C C . LYS A 1 106 ? 2.698 6.531 -6.505 1.00 94.06 106 LYS A C 1
ATOM 826 O O . LYS A 1 106 ? 2.318 5.954 -5.492 1.00 94.06 106 LYS A O 1
ATOM 831 N N . GLN A 1 107 ? 2.369 7.785 -6.807 1.00 90.62 107 GLN A N 1
ATOM 832 C CA . GLN A 1 107 ? 1.566 8.631 -5.930 1.00 90.62 107 GLN A CA 1
ATOM 833 C C . GLN A 1 107 ? 0.149 8.071 -5.748 1.00 90.62 107 GLN A C 1
ATOM 835 O O . GLN A 1 107 ? -0.291 7.901 -4.616 1.00 90.62 107 GLN A O 1
ATOM 840 N N . ASP A 1 108 ? -0.520 7.694 -6.841 1.00 92.75 108 ASP A N 1
ATOM 841 C CA . ASP A 1 108 ? -1.867 7.111 -6.796 1.00 92.75 108 ASP A CA 1
ATOM 842 C C . ASP A 1 108 ? -1.901 5.832 -5.947 1.00 92.75 108 ASP A C 1
ATOM 844 O O . ASP A 1 108 ? -2.831 5.603 -5.172 1.00 92.75 108 ASP A O 1
ATOM 848 N N . GLN A 1 109 ? -0.871 4.987 -6.075 1.00 92.12 109 GLN A N 1
ATOM 849 C CA . GLN A 1 109 ? -0.749 3.764 -5.281 1.00 92.12 109 GLN A CA 1
ATOM 850 C C . GLN A 1 109 ? -0.518 4.077 -3.802 1.00 92.12 109 GLN A C 1
ATOM 852 O O . GLN A 1 109 ? -1.151 3.466 -2.943 1.00 92.12 109 GLN A O 1
ATOM 857 N N . GLU A 1 110 ? 0.364 5.028 -3.493 1.00 94.19 110 GLU A N 1
ATOM 858 C CA . GLU A 1 110 ? 0.620 5.450 -2.116 1.00 94.19 110 GLU A CA 1
ATOM 859 C C . GLU A 1 110 ? -0.630 6.035 -1.463 1.00 94.19 110 GLU A C 1
ATOM 861 O O . GLU A 1 110 ? -0.927 5.707 -0.315 1.00 94.19 110 GLU A O 1
ATOM 866 N N . ASP A 1 111 ? -1.385 6.860 -2.179 1.00 94.62 111 ASP A N 1
ATOM 867 C CA . ASP A 1 111 ? -2.589 7.492 -1.646 1.00 94.62 111 ASP A CA 1
ATOM 868 C C . ASP A 1 111 ? -3.716 6.479 -1.453 1.00 94.62 111 ASP A C 1
ATOM 870 O O . ASP A 1 111 ? -4.350 6.464 -0.396 1.00 94.62 111 ASP A O 1
ATOM 874 N N . ARG A 1 112 ? -3.874 5.534 -2.384 1.00 94.88 112 ARG A N 1
ATOM 875 C CA . ARG A 1 112 ? -4.792 4.403 -2.215 1.00 94.88 112 ARG A CA 1
ATOM 876 C C . ARG A 1 112 ? -4.429 3.540 -1.006 1.00 94.88 112 ARG A C 1
ATOM 878 O O . ARG A 1 112 ? -5.310 3.134 -0.252 1.00 94.88 112 ARG A O 1
ATOM 885 N N . VAL A 1 113 ? -3.144 3.244 -0.806 1.00 96.06 113 VAL A N 1
ATOM 886 C CA . VAL A 1 113 ? -2.686 2.479 0.365 1.00 96.06 113 VAL A CA 1
ATOM 887 C C . VAL A 1 113 ? -2.963 3.258 1.650 1.00 96.06 113 VAL A C 1
ATOM 889 O O . VAL A 1 113 ? -3.496 2.682 2.596 1.00 96.06 113 VAL A O 1
ATOM 892 N N . LYS A 1 114 ? -2.673 4.564 1.685 1.00 97.06 114 LYS A N 1
ATOM 893 C CA . LYS A 1 114 ? -2.964 5.418 2.847 1.00 97.06 114 LYS A CA 1
ATOM 894 C C . LYS A 1 114 ? -4.452 5.415 3.185 1.00 97.06 114 LYS A C 1
ATOM 896 O O . LYS A 1 114 ? -4.792 5.191 4.344 1.00 97.06 114 LYS A O 1
ATOM 901 N N . GLU A 1 115 ? -5.326 5.594 2.200 1.00 97.06 115 GLU A N 1
ATOM 902 C CA . GLU A 1 115 ? -6.777 5.583 2.407 1.00 97.06 115 GLU A CA 1
ATOM 903 C C . GLU A 1 115 ? -7.253 4.249 2.997 1.00 97.06 115 GLU A C 1
ATOM 905 O O . GLU A 1 115 ? -7.881 4.232 4.057 1.00 97.06 115 GLU A O 1
ATOM 910 N N . LEU A 1 116 ? -6.850 3.127 2.393 1.00 97.31 116 LEU A N 1
ATOM 911 C CA . LEU A 1 116 ? -7.201 1.792 2.886 1.00 97.31 116 LEU A CA 1
ATOM 912 C C . LEU A 1 116 ? -6.686 1.544 4.312 1.00 97.31 116 LEU A C 1
ATOM 914 O O . LEU A 1 116 ? -7.376 0.938 5.134 1.00 97.31 116 LEU A O 1
ATOM 918 N N . THR A 1 117 ? -5.481 2.016 4.641 1.00 97.06 117 THR A N 1
ATOM 919 C CA . THR A 1 117 ? -4.936 1.879 6.002 1.00 97.06 117 THR A CA 1
ATOM 920 C C . THR A 1 117 ? -5.677 2.750 7.017 1.00 97.06 117 THR A C 1
ATOM 922 O O . THR A 1 117 ? -5.941 2.299 8.134 1.00 97.06 117 THR A O 1
ATOM 925 N N . ALA A 1 118 ? -6.068 3.967 6.641 1.00 97.31 118 ALA A N 1
ATOM 926 C CA . ALA A 1 118 ? -6.846 4.857 7.496 1.00 97.31 118 ALA A CA 1
ATOM 927 C C . ALA A 1 118 ? -8.248 4.291 7.768 1.00 97.31 118 ALA A C 1
ATOM 929 O O . ALA A 1 118 ? -8.728 4.333 8.901 1.00 97.31 118 ALA A O 1
ATOM 930 N N . GLU A 1 119 ? -8.889 3.702 6.759 1.00 97.00 119 GLU A N 1
ATOM 931 C CA . GLU A 1 119 ? -10.190 3.054 6.924 1.00 97.00 119 GLU A CA 1
ATOM 932 C C . GLU A 1 119 ? -10.095 1.828 7.840 1.00 97.00 119 GLU A C 1
ATOM 934 O O . GLU A 1 119 ? -10.851 1.713 8.808 1.00 97.00 119 GLU A O 1
ATOM 939 N N . ARG A 1 120 ? -9.108 0.955 7.602 1.00 97.38 120 ARG A N 1
ATOM 940 C CA . ARG A 1 120 ? -8.876 -0.235 8.430 1.00 97.38 120 ARG A CA 1
ATOM 941 C C . ARG A 1 120 ? -8.658 0.124 9.899 1.00 97.38 120 ARG A C 1
ATOM 943 O O . ARG A 1 120 ? -9.290 -0.458 10.775 1.00 97.38 120 ARG A O 1
ATOM 950 N N . THR A 1 121 ? -7.784 1.091 10.164 1.00 97.44 121 THR A N 1
ATOM 951 C CA . THR A 1 121 ? -7.472 1.526 11.535 1.00 97.44 121 THR A CA 1
ATOM 952 C C . THR A 1 121 ? -8.675 2.175 12.215 1.00 97.44 121 THR A C 1
ATOM 954 O O . THR A 1 121 ? -8.909 1.957 13.403 1.00 97.44 121 THR A O 1
ATOM 957 N N . LYS A 1 122 ? -9.493 2.934 11.476 1.00 97.88 122 LYS A N 1
ATOM 958 C CA . LYS A 1 122 ? -10.744 3.495 11.998 1.00 97.88 122 LYS A CA 1
ATOM 959 C C . LYS A 1 122 ? -11.724 2.399 12.418 1.00 97.88 122 LYS A C 1
ATOM 961 O O . LYS A 1 122 ? -12.271 2.488 13.515 1.00 97.88 122 LYS A O 1
ATOM 966 N N . LEU A 1 123 ? -11.925 1.383 11.581 1.00 97.50 123 LEU A N 1
ATOM 967 C CA . LEU A 1 123 ? -12.814 0.259 11.889 1.00 97.50 123 LEU A CA 1
ATOM 968 C C . LEU A 1 123 ? -12.322 -0.542 13.097 1.00 97.50 123 LEU A C 1
ATOM 970 O O . LEU A 1 123 ? -13.108 -0.861 13.985 1.00 97.50 123 LEU A O 1
ATOM 974 N N . GLU A 1 124 ? -11.020 -0.809 13.173 1.00 97.81 124 GLU A N 1
ATOM 975 C CA . GLU A 1 124 ? -10.412 -1.508 14.308 1.00 97.81 124 GLU A CA 1
ATOM 976 C C . GLU A 1 124 ? -10.608 -0.740 15.623 1.00 97.81 124 GLU A C 1
ATOM 978 O O . GLU A 1 124 ? -11.026 -1.314 16.630 1.00 97.81 124 GLU A O 1
ATOM 983 N N . ASN A 1 125 ? -10.408 0.579 15.599 1.00 97.69 125 ASN A N 1
ATOM 984 C CA . ASN A 1 125 ? -10.655 1.436 16.756 1.00 97.69 125 ASN A CA 1
ATOM 985 C C . ASN A 1 125 ? -12.135 1.459 17.159 1.00 97.69 125 ASN A C 1
ATOM 987 O O . ASN A 1 125 ? -12.443 1.432 18.349 1.00 97.69 125 ASN A O 1
ATOM 991 N N . GLN A 1 126 ? -13.057 1.497 16.194 1.00 97.75 126 GLN A N 1
ATOM 992 C CA . GLN A 1 126 ? -14.495 1.446 16.472 1.00 97.75 126 GLN A CA 1
ATOM 993 C C . GLN A 1 126 ? -14.902 0.113 17.100 1.00 97.75 126 GLN A C 1
ATOM 995 O O . GLN A 1 126 ? -15.631 0.105 18.089 1.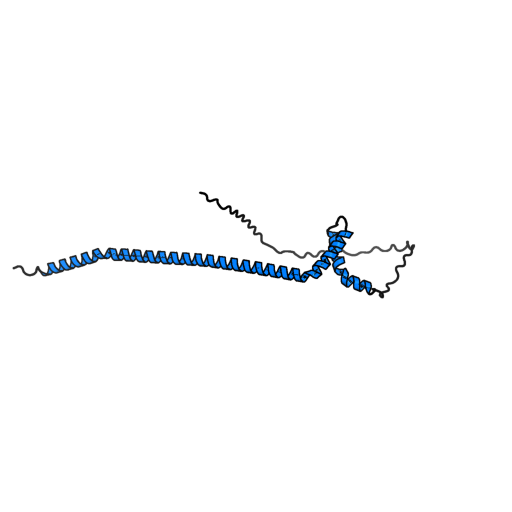00 97.75 126 GLN A O 1
ATOM 1000 N N . LEU A 1 127 ? -14.393 -0.999 16.573 1.00 97.81 127 LEU A N 1
ATOM 1001 C CA . LEU A 1 127 ? -14.646 -2.331 17.113 1.00 97.81 127 LEU A CA 1
ATOM 1002 C C . LEU A 1 127 ? -14.092 -2.473 18.533 1.00 97.81 127 LEU A C 1
ATOM 1004 O O . LEU A 1 127 ? -14.769 -3.010 19.406 1.00 97.81 127 LEU A O 1
ATOM 1008 N N . LYS A 1 128 ? -12.895 -1.939 18.790 1.00 97.56 128 LYS A N 1
ATOM 1009 C CA . LYS A 1 128 ? -12.318 -1.902 20.135 1.00 97.56 128 LYS A CA 1
ATOM 1010 C C . LYS A 1 128 ? -13.189 -1.099 21.106 1.00 97.56 128 LYS A C 1
ATOM 1012 O O . LYS A 1 128 ? -13.522 -1.597 22.173 1.00 97.56 128 LYS A O 1
ATOM 1017 N N . GLN A 1 129 ? -13.620 0.099 20.712 1.00 97.38 129 GLN A N 1
ATOM 1018 C CA . GLN A 1 129 ? -14.499 0.936 21.537 1.00 97.38 129 GLN A CA 1
ATOM 1019 C C . GLN A 1 129 ? -15.884 0.320 21.768 1.00 97.38 129 GLN A C 1
ATOM 1021 O O . GLN A 1 129 ? -16.507 0.598 22.791 1.00 97.38 129 GLN A O 1
ATOM 1026 N N . ALA A 1 130 ? -16.403 -0.455 20.814 1.00 97.56 130 ALA A N 1
ATOM 1027 C CA . ALA A 1 130 ? -17.659 -1.179 20.979 1.00 97.56 130 ALA A CA 1
ATOM 1028 C C . ALA A 1 130 ? -17.508 -2.285 22.030 1.00 97.56 130 ALA A C 1
ATOM 1030 O O . ALA A 1 130 ? -18.262 -2.297 22.995 1.00 97.56 130 ALA A O 1
ATOM 1031 N N . LYS A 1 131 ? -16.459 -3.112 21.921 1.00 97.44 131 LYS A N 1
ATOM 1032 C CA . LYS A 1 131 ? -16.148 -4.151 22.916 1.00 97.44 131 LYS A CA 1
ATOM 1033 C C . LYS A 1 131 ? -15.979 -3.577 24.320 1.00 97.44 131 LYS A C 1
ATOM 1035 O O . LYS A 1 131 ? -16.613 -4.046 25.251 1.00 97.44 131 LYS A O 1
ATOM 1040 N N . GLU A 1 132 ? -15.206 -2.500 24.458 1.00 97.62 132 GLU A N 1
ATOM 1041 C CA . GLU A 1 132 ? -15.024 -1.824 25.749 1.00 97.62 132 GLU A CA 1
ATOM 1042 C C . GLU A 1 132 ? -16.352 -1.306 26.331 1.00 97.62 132 GLU A C 1
ATOM 1044 O O . GLU A 1 132 ? -16.556 -1.345 27.545 1.00 97.62 132 GLU A O 1
ATOM 1049 N N . ARG A 1 133 ? -17.276 -0.831 25.483 1.00 96.81 133 ARG A N 1
ATOM 1050 C CA . ARG A 1 133 ? -18.618 -0.425 25.927 1.00 96.81 133 ARG A CA 1
ATOM 1051 C C . ARG A 1 133 ? -19.472 -1.607 26.353 1.00 96.81 133 ARG A C 1
ATOM 1053 O O . ARG A 1 133 ? -20.219 -1.460 27.317 1.00 96.81 133 ARG A O 1
ATOM 1060 N N . ASP A 1 134 ? -19.412 -2.718 25.637 1.00 97.00 134 ASP A N 1
ATOM 1061 C CA . ASP A 1 134 ? -20.182 -3.917 25.965 1.00 97.00 134 ASP A CA 1
ATOM 1062 C C . ASP A 1 134 ? -19.683 -4.519 27.285 1.00 97.00 134 ASP A C 1
ATOM 1064 O O . ASP A 1 134 ? -20.483 -4.785 28.184 1.00 97.00 134 ASP A O 1
ATOM 1068 N N . ASP A 1 135 ? -18.364 -4.592 27.473 1.00 96.94 135 ASP A N 1
ATOM 1069 C CA . ASP A 1 135 ? -17.736 -5.040 28.719 1.00 96.94 135 ASP A CA 1
ATOM 1070 C C . ASP A 1 135 ? -18.104 -4.124 29.901 1.00 96.94 135 ASP A C 1
ATOM 1072 O O . ASP A 1 135 ? -18.447 -4.596 30.989 1.00 96.94 135 ASP A O 1
ATOM 1076 N N . ALA A 1 136 ? -18.089 -2.801 29.696 1.00 96.56 136 ALA A N 1
ATOM 1077 C CA . ALA A 1 136 ? -18.488 -1.838 30.722 1.00 96.56 136 ALA A CA 1
ATOM 1078 C C . ALA A 1 136 ? -19.980 -1.945 31.078 1.00 96.56 136 ALA A C 1
ATOM 1080 O O . ALA A 1 136 ? -20.340 -1.839 32.253 1.00 96.56 136 ALA A O 1
ATOM 1081 N N . GLN A 1 137 ? -20.848 -2.175 30.088 1.00 96.75 137 GLN A N 1
ATOM 1082 C CA . GLN A 1 137 ? -22.276 -2.411 30.312 1.00 96.75 137 GLN A CA 1
ATOM 1083 C C . GLN A 1 137 ? -22.509 -3.699 31.100 1.00 96.75 137 GLN A C 1
ATOM 1085 O O . GLN A 1 137 ? -23.296 -3.692 32.046 1.00 96.75 137 GLN A O 1
ATOM 1090 N N . LEU A 1 138 ? -21.791 -4.776 30.772 1.00 97.06 138 LEU A N 1
ATOM 1091 C CA . LEU A 1 138 ? -21.880 -6.045 31.491 1.00 97.06 138 LEU A CA 1
ATOM 1092 C C . LEU A 1 138 ? -21.423 -5.893 32.952 1.00 97.06 138 LEU A C 1
ATOM 1094 O O . LEU A 1 138 ? -22.093 -6.369 33.872 1.00 97.06 138 LEU A O 1
ATOM 1098 N N . ALA A 1 139 ? -20.327 -5.166 33.184 1.00 97.06 139 ALA A N 1
ATOM 1099 C CA . ALA A 1 139 ? -19.841 -4.862 34.527 1.00 97.06 139 ALA A CA 1
ATOM 1100 C C . ALA A 1 139 ? -20.843 -4.014 35.332 1.00 97.06 139 ALA A C 1
ATOM 1102 O O . ALA A 1 139 ? -21.091 -4.300 36.506 1.00 97.06 139 ALA A O 1
ATOM 1103 N N . ALA A 1 140 ? -21.453 -3.003 34.705 1.00 96.69 140 ALA A N 1
ATOM 1104 C CA . ALA A 1 140 ? -22.467 -2.164 35.338 1.00 96.69 140 ALA A CA 1
ATOM 1105 C C . ALA A 1 140 ? -23.743 -2.952 35.669 1.00 96.69 140 ALA A C 1
ATOM 1107 O O . ALA A 1 140 ? -24.258 -2.830 36.780 1.00 96.69 140 ALA A O 1
ATOM 1108 N N . ALA A 1 141 ? -24.222 -3.797 34.752 1.00 96.94 141 ALA A N 1
ATOM 1109 C CA . ALA A 1 141 ? -25.393 -4.642 34.970 1.00 96.94 141 ALA A CA 1
ATOM 1110 C C . ALA A 1 141 ? -25.181 -5.607 36.146 1.00 96.94 141 ALA A C 1
ATOM 1112 O O . ALA A 1 141 ? -26.026 -5.681 37.035 1.00 96.94 141 ALA A O 1
ATOM 1113 N N . SER A 1 142 ? -24.017 -6.262 36.216 1.00 96.31 142 SER A N 1
ATOM 1114 C CA . SER A 1 142 ? -23.678 -7.139 37.345 1.00 96.31 142 SER A CA 1
ATOM 1115 C C . SER A 1 142 ? -23.581 -6.379 38.676 1.00 96.31 142 SER A C 1
ATOM 1117 O O . SER A 1 142 ? -23.968 -6.900 39.722 1.00 96.31 142 SER A O 1
ATOM 1119 N N . ALA A 1 143 ? -23.078 -5.140 38.669 1.00 97.12 143 ALA A N 1
ATOM 1120 C CA . ALA A 1 143 ? -23.034 -4.309 39.872 1.00 97.12 143 ALA A CA 1
ATOM 1121 C C . ALA A 1 143 ? -24.441 -3.907 40.343 1.00 97.12 143 ALA A C 1
ATOM 1123 O O . ALA A 1 143 ? -24.725 -3.995 41.538 1.00 97.12 143 ALA A O 1
ATOM 1124 N N . ILE A 1 144 ? -25.322 -3.518 39.415 1.00 96.44 144 ILE A N 1
ATOM 1125 C CA . ILE A 1 144 ? -26.726 -3.206 39.711 1.00 96.44 144 ILE A CA 1
ATOM 1126 C C . ILE A 1 144 ? -27.421 -4.435 40.296 1.00 96.44 144 ILE A C 1
ATOM 1128 O O . ILE A 1 144 ? -28.045 -4.312 41.343 1.00 96.44 144 ILE A O 1
ATOM 1132 N N . GLU A 1 145 ? -27.245 -5.612 39.692 1.00 96.62 145 GLU A N 1
ATOM 1133 C CA . GLU A 1 145 ? -27.838 -6.866 40.170 1.00 96.62 145 GLU A CA 1
ATOM 1134 C C . GLU A 1 145 ? -27.429 -7.193 41.616 1.00 96.62 145 GLU A C 1
ATOM 1136 O O . GLU A 1 145 ? -28.258 -7.577 42.443 1.00 96.62 145 GLU A O 1
ATOM 1141 N N . LYS A 1 146 ? -26.149 -7.002 41.959 1.00 97.12 146 LYS A N 1
ATOM 1142 C CA . LYS A 1 146 ? -25.666 -7.198 43.335 1.00 97.12 146 LYS A CA 1
ATOM 1143 C C . LYS A 1 146 ? -26.320 -6.222 44.312 1.00 97.12 146 LYS A C 1
ATOM 1145 O O . LYS A 1 146 ? -26.733 -6.642 45.389 1.00 97.12 146 LYS A O 1
ATOM 1150 N N . VAL A 1 147 ? -26.439 -4.948 43.932 1.00 97.12 147 VAL A N 1
ATOM 1151 C CA . VAL A 1 147 ? -27.086 -3.915 44.758 1.00 97.12 147 VAL A CA 1
ATOM 1152 C C . VAL A 1 147 ? -28.578 -4.201 44.931 1.00 97.12 147 VAL A C 1
ATOM 1154 O O . VAL A 1 147 ? -29.091 -4.067 46.039 1.00 97.12 147 VAL A O 1
ATOM 1157 N N . THR A 1 148 ? -29.277 -4.635 43.878 1.00 95.94 148 THR A N 1
ATOM 1158 C CA . THR A 1 148 ? -30.700 -4.995 43.965 1.00 95.94 148 THR A CA 1
ATOM 1159 C C . THR A 1 148 ? -30.913 -6.217 44.848 1.00 95.94 148 THR A C 1
ATOM 1161 O O . THR A 1 148 ? -31.773 -6.174 45.722 1.00 95.94 148 THR A O 1
ATOM 1164 N N . GLN A 1 149 ? -30.085 -7.261 44.713 1.00 96.00 149 GLN A N 1
ATOM 1165 C CA . GLN A 1 149 ? -30.155 -8.434 45.595 1.00 96.00 149 GLN A CA 1
ATOM 1166 C C . GLN A 1 149 ? -29.890 -8.067 47.061 1.00 96.00 149 GLN A C 1
ATOM 1168 O O . GLN A 1 149 ? -30.510 -8.618 47.968 1.00 96.00 149 GLN A O 1
ATOM 1173 N N . GLU A 1 150 ? -28.948 -7.160 47.325 1.00 94.75 150 GLU A N 1
ATOM 1174 C CA . GLU A 1 150 ? -28.679 -6.693 48.686 1.00 94.75 150 GLU A CA 1
ATOM 1175 C C . GLU A 1 150 ? -29.846 -5.872 49.250 1.00 94.75 150 GLU A C 1
ATOM 1177 O O . GLU A 1 150 ? -30.247 -6.098 50.392 1.00 94.75 150 GLU A O 1
ATOM 1182 N N . ALA A 1 151 ? -30.444 -4.990 48.447 1.00 93.56 151 ALA A N 1
ATOM 1183 C CA . ALA A 1 151 ? -31.628 -4.229 48.836 1.00 93.56 151 ALA A CA 1
ATOM 1184 C C . ALA A 1 151 ? -32.825 -5.142 49.157 1.00 93.56 151 ALA A C 1
ATOM 1186 O O . ALA A 1 151 ? -33.472 -4.944 50.183 1.00 93.56 151 ALA A O 1
ATOM 1187 N N . GLU A 1 152 ? -33.074 -6.173 48.344 1.00 94.31 152 GLU A N 1
ATOM 1188 C CA . GLU A 1 152 ? -34.111 -7.185 48.598 1.00 94.31 152 GLU A CA 1
ATOM 1189 C C . GLU A 1 152 ? -33.859 -7.946 49.906 1.00 94.31 152 GLU A C 1
ATOM 1191 O O . GLU A 1 152 ? -34.774 -8.128 50.706 1.00 94.31 152 GLU A O 1
ATOM 1196 N N . ARG A 1 153 ? -32.606 -8.329 50.192 1.00 93.69 153 ARG A N 1
ATOM 1197 C CA . ARG A 1 153 ? -32.250 -8.963 51.477 1.00 93.69 153 ARG A CA 1
ATOM 1198 C C . ARG A 1 153 ? -32.500 -8.048 52.674 1.00 93.69 153 ARG A C 1
ATOM 1200 O O . ARG A 1 153 ? -32.846 -8.547 53.740 1.00 93.69 153 ARG A O 1
ATOM 1207 N N . ILE A 1 154 ? -32.274 -6.742 52.532 1.00 93.62 154 ILE A N 1
ATOM 1208 C CA . ILE A 1 154 ? -32.552 -5.765 53.594 1.00 93.62 154 ILE A CA 1
ATOM 1209 C C . ILE A 1 154 ? -34.061 -5.624 53.801 1.00 93.62 154 ILE A C 1
ATOM 1211 O O . ILE A 1 154 ? -34.498 -5.577 54.946 1.00 93.62 154 ILE A O 1
ATOM 1215 N N . LEU A 1 155 ? -34.838 -5.569 52.716 1.00 90.25 155 LEU A N 1
ATOM 1216 C CA . LEU A 1 155 ? -36.300 -5.490 52.763 1.00 90.25 155 LEU A CA 1
ATOM 1217 C C . LEU A 1 155 ? -36.895 -6.712 53.469 1.00 90.25 155 LEU A C 1
ATOM 1219 O O . LEU A 1 155 ? -37.562 -6.546 54.480 1.00 90.25 155 LEU A O 1
ATOM 1223 N N . ASN A 1 156 ? -36.521 -7.923 53.048 1.00 90.00 156 ASN A N 1
ATOM 1224 C CA . ASN A 1 156 ? -37.024 -9.155 53.663 1.00 90.00 156 ASN A CA 1
ATOM 1225 C C . ASN A 1 156 ? -36.712 -9.242 55.167 1.00 90.00 156 ASN A C 1
ATOM 1227 O O . ASN A 1 156 ? -37.543 -9.706 55.934 1.00 90.00 156 ASN A O 1
ATOM 1231 N N . LYS A 1 157 ? -35.532 -8.779 55.606 1.00 88.75 157 LYS A N 1
ATOM 1232 C CA . LYS A 1 157 ? -35.190 -8.738 57.038 1.00 88.75 157 LYS A CA 1
ATOM 1233 C C . LYS A 1 157 ? -36.043 -7.747 57.824 1.00 88.75 157 LYS A C 1
ATOM 1235 O O . LYS A 1 157 ? -36.356 -8.024 58.973 1.00 88.75 157 LYS A O 1
ATOM 1240 N N . LYS A 1 158 ? -36.380 -6.598 57.230 1.00 83.56 158 LYS A N 1
ATOM 1241 C CA . LYS A 1 158 ? -37.273 -5.617 57.861 1.00 83.56 158 LYS A CA 1
ATOM 1242 C C . LYS A 1 158 ? -38.693 -6.155 57.964 1.00 83.56 158 LYS A C 1
ATOM 1244 O O . LYS A 1 158 ? -39.288 -6.022 59.021 1.00 83.56 158 LYS A O 1
ATOM 1249 N N . ASP A 1 159 ? -39.183 -6.804 56.911 1.00 80.69 159 ASP A N 1
ATOM 1250 C CA . ASP A 1 159 ? -40.511 -7.419 56.907 1.00 80.69 159 ASP A CA 1
ATOM 1251 C C . ASP A 1 159 ? -40.594 -8.566 57.942 1.00 80.69 159 ASP A C 1
ATOM 1253 O O . ASP A 1 159 ? -41.599 -8.701 58.634 1.00 80.69 159 ASP A O 1
ATOM 1257 N N . GLU A 1 160 ? -39.527 -9.366 58.103 1.00 74.94 160 GLU A N 1
ATOM 1258 C CA . GLU A 1 160 ? -39.417 -10.387 59.164 1.00 74.94 160 GLU A CA 1
ATOM 1259 C C . GLU A 1 160 ? -39.358 -9.782 60.579 1.00 74.94 160 GLU A C 1
ATOM 1261 O O . GLU A 1 160 ? -39.944 -10.344 61.502 1.00 74.94 160 GLU A O 1
ATOM 1266 N N . GLU A 1 161 ? -38.667 -8.653 60.765 1.00 70.31 161 GLU A N 1
ATOM 1267 C CA . GLU A 1 161 ? -38.598 -7.932 62.046 1.00 70.31 161 GLU A CA 1
ATOM 1268 C C . GLU A 1 161 ? -39.947 -7.283 62.410 1.00 70.31 161 GLU A C 1
ATOM 1270 O O . GLU A 1 161 ? -40.358 -7.344 63.565 1.00 70.31 161 GLU A O 1
ATOM 1275 N N . GLU A 1 162 ? -40.675 -6.738 61.431 1.00 66.62 162 GLU A N 1
ATOM 1276 C CA . GLU A 1 162 ? -42.011 -6.144 61.603 1.00 66.62 162 GLU A CA 1
ATOM 1277 C C . GLU A 1 162 ? -43.088 -7.201 61.914 1.00 66.62 162 GLU A C 1
ATOM 1279 O O . GLU A 1 162 ? -43.971 -6.973 62.738 1.00 66.62 162 GLU A O 1
ATOM 1284 N N . LEU A 1 163 ? -42.993 -8.401 61.327 1.00 59.69 163 LEU A N 1
ATOM 1285 C CA . LEU A 1 163 ? -43.886 -9.531 61.629 1.00 59.69 163 LEU A CA 1
ATOM 1286 C C . LEU A 1 163 ? -43.640 -10.176 63.005 1.00 59.69 163 LEU A C 1
ATOM 1288 O O . LEU A 1 163 ? -44.481 -10.957 63.449 1.00 59.69 163 LEU A O 1
ATOM 1292 N N . ALA A 1 164 ? -42.520 -9.879 63.671 1.00 60.50 164 ALA A N 1
ATOM 1293 C CA . ALA A 1 164 ? -42.198 -10.380 65.011 1.00 60.50 164 ALA A CA 1
ATOM 1294 C C . ALA A 1 164 ? -42.741 -9.490 66.151 1.00 60.50 164 ALA A C 1
ATOM 1296 O O . ALA A 1 164 ? -42.710 -9.903 67.309 1.00 60.50 164 ALA A O 1
ATOM 1297 N N . ASP A 1 165 ? -43.271 -8.303 65.837 1.00 56.62 165 ASP A N 1
ATOM 1298 C CA . ASP A 1 165 ? -43.812 -7.343 66.811 1.00 56.62 165 ASP A CA 1
ATOM 1299 C C . ASP A 1 165 ? -45.297 -7.509 67.240 1.00 56.62 165 ASP A C 1
ATOM 1301 O O . ASP A 1 165 ? -45.683 -6.876 68.221 1.00 56.62 165 ASP A O 1
ATOM 1305 N N . PRO A 1 166 ? -46.170 -8.356 66.642 1.00 56.22 166 PRO A N 1
ATOM 1306 C CA . PRO A 1 166 ? -47.522 -8.521 67.184 1.00 56.22 166 PRO A CA 1
ATOM 1307 C C . PRO A 1 166 ? -47.540 -9.323 68.497 1.00 56.22 166 PRO A C 1
ATOM 1309 O O . PRO A 1 166 ? -48.456 -9.152 69.295 1.00 56.22 166 PRO A O 1
ATOM 1312 N N . GLU A 1 167 ? -46.532 -10.169 68.762 1.00 54.25 167 GLU A N 1
ATOM 1313 C CA . GLU A 1 167 ? -46.430 -10.902 70.037 1.00 54.25 167 GLU A CA 1
ATOM 1314 C C . GLU A 1 167 ? -45.997 -9.992 71.199 1.00 54.25 167 GLU A C 1
ATOM 1316 O O . GLU A 1 167 ? -46.343 -10.271 72.343 1.00 54.25 167 GLU A O 1
ATOM 1321 N N . ARG A 1 168 ? -45.294 -8.883 70.926 1.00 54.84 168 ARG A N 1
ATOM 1322 C CA . ARG A 1 168 ? -44.797 -7.962 71.959 1.00 54.84 168 ARG A CA 1
ATOM 1323 C C . ARG A 1 168 ? -45.876 -7.004 72.457 1.00 54.84 168 ARG A C 1
ATOM 1325 O O . ARG A 1 168 ? -45.989 -6.795 73.660 1.00 54.84 168 ARG A O 1
ATOM 1332 N N . GLU A 1 169 ? -46.716 -6.498 71.552 1.00 55.50 169 GLU A N 1
ATOM 1333 C CA . GLU A 1 169 ? -47.900 -5.717 71.937 1.00 55.50 169 GLU A CA 1
ATOM 1334 C C . GLU A 1 169 ? -48.931 -6.575 72.700 1.00 55.50 169 GLU A C 1
ATOM 1336 O O . GLU A 1 169 ? -49.584 -6.080 73.621 1.00 55.50 169 GLU A O 1
ATOM 1341 N N . GLU A 1 170 ? -49.065 -7.869 72.377 1.00 55.38 170 GLU A N 1
ATOM 1342 C CA . GLU A 1 170 ? -49.925 -8.790 73.137 1.00 55.38 170 GLU A CA 1
ATOM 1343 C C . GLU A 1 170 ? -49.369 -9.135 74.531 1.00 55.38 170 GLU A C 1
ATOM 1345 O O . GLU A 1 170 ? -50.165 -9.347 75.451 1.00 55.38 170 GLU A O 1
ATOM 1350 N N . GLU A 1 171 ? -48.044 -9.182 74.710 1.00 54.34 171 GLU A N 1
ATOM 1351 C CA . GLU A 1 171 ? -47.393 -9.389 76.015 1.00 54.34 171 GLU A CA 1
ATOM 1352 C C . GLU A 1 171 ? -47.502 -8.132 76.900 1.00 54.34 171 GLU A C 1
ATOM 1354 O O . GLU A 1 171 ? -47.914 -8.234 78.057 1.00 54.34 171 GLU A O 1
ATOM 1359 N N . ASP A 1 172 ? -47.275 -6.938 76.337 1.00 58.84 172 ASP A N 1
ATOM 1360 C CA . ASP A 1 172 ? -47.387 -5.656 77.052 1.00 58.84 172 ASP A CA 1
ATOM 1361 C C . ASP A 1 172 ? -48.830 -5.378 77.528 1.00 58.84 172 ASP A C 1
ATOM 1363 O O . ASP A 1 172 ? -49.048 -4.922 78.655 1.00 58.84 172 ASP A O 1
ATOM 1367 N N . LEU A 1 173 ? -49.844 -5.716 76.719 1.00 57.78 173 LEU A N 1
ATOM 1368 C CA . LEU A 1 173 ? -51.257 -5.603 77.114 1.00 57.78 173 LEU A CA 1
ATOM 1369 C C . LEU A 1 173 ? -51.655 -6.618 78.197 1.00 57.78 173 LEU A C 1
ATOM 1371 O O . LEU A 1 173 ? -52.538 -6.340 79.017 1.00 57.78 173 LEU A O 1
ATOM 1375 N N . GLN A 1 174 ? -51.037 -7.802 78.208 1.00 56.84 174 GLN A N 1
ATOM 1376 C CA . GLN A 1 174 ? -51.280 -8.818 79.234 1.00 56.84 174 GLN A CA 1
ATOM 1377 C C . GLN A 1 174 ? -50.625 -8.449 80.563 1.00 56.84 174 GLN A C 1
ATOM 1379 O O . GLN A 1 174 ? -51.251 -8.648 81.606 1.00 56.84 174 GLN A O 1
ATOM 1384 N N . ASP A 1 175 ? -49.424 -7.876 80.538 1.00 59.84 175 ASP A N 1
ATOM 1385 C CA . ASP A 1 175 ? -48.730 -7.403 81.735 1.00 59.84 175 ASP A CA 1
ATOM 1386 C C . ASP A 1 175 ? -49.414 -6.166 82.342 1.00 59.84 175 ASP A C 1
ATOM 1388 O O . ASP A 1 175 ? -49.601 -6.112 83.560 1.00 59.84 175 ASP A O 1
ATOM 1392 N N . GLU A 1 176 ? -49.921 -5.235 81.524 1.00 63.16 176 GLU A N 1
ATOM 1393 C CA . GLU A 1 176 ? -50.718 -4.097 82.009 1.00 63.16 176 GLU A CA 1
ATOM 1394 C C . GLU A 1 176 ? -52.071 -4.542 82.603 1.00 63.16 176 GLU A C 1
ATOM 1396 O O . GLU A 1 176 ? -52.506 -4.038 83.643 1.00 63.16 176 GLU A O 1
ATOM 1401 N N . ALA A 1 177 ? -52.721 -5.555 82.016 1.00 61.25 177 ALA A N 1
ATOM 1402 C CA . ALA A 1 177 ? -53.930 -6.158 82.585 1.00 61.25 177 ALA A CA 1
ATOM 1403 C C . ALA A 1 177 ? -53.661 -6.906 83.905 1.00 61.25 177 ALA A C 1
ATOM 1405 O O . ALA A 1 177 ? -54.543 -6.983 84.768 1.00 61.25 177 ALA A O 1
ATOM 1406 N N . ARG A 1 178 ? -52.450 -7.448 84.078 1.00 59.72 178 ARG A N 1
ATOM 1407 C CA . ARG A 1 178 ? -52.015 -8.145 85.294 1.00 59.72 178 ARG A CA 1
ATOM 1408 C C . ARG A 1 178 ? -51.752 -7.165 86.439 1.00 59.72 178 ARG A C 1
ATOM 1410 O O . ARG A 1 178 ? -52.213 -7.412 87.552 1.00 59.72 178 ARG A O 1
ATOM 1417 N N . ASP A 1 179 ? -51.120 -6.030 86.150 1.00 63.81 179 ASP A N 1
ATOM 1418 C CA . ASP A 1 179 ? -50.835 -4.958 87.120 1.00 63.81 179 ASP A CA 1
ATOM 1419 C C . ASP A 1 179 ? -52.115 -4.191 87.532 1.00 63.81 179 ASP A C 1
ATOM 1421 O O . ASP A 1 179 ? -52.308 -3.802 88.691 1.00 63.81 179 ASP A O 1
ATOM 1425 N N . ALA A 1 180 ? -53.077 -4.060 86.611 1.00 61.81 180 ALA A N 1
ATOM 1426 C CA . ALA A 1 180 ? -54.399 -3.500 86.900 1.00 61.81 180 ALA A CA 1
ATOM 1427 C C . ALA A 1 180 ? -55.255 -4.384 87.828 1.00 61.81 180 ALA A C 1
ATOM 1429 O O . ALA A 1 180 ? -56.145 -3.870 88.509 1.00 61.81 180 ALA A O 1
ATOM 1430 N N . PHE A 1 181 ? -55.010 -5.698 87.877 1.00 55.75 181 PHE A N 1
ATOM 1431 C CA . PHE A 1 181 ? -55.735 -6.612 88.766 1.00 55.75 181 PHE A CA 1
ATOM 1432 C C . PHE A 1 181 ? -55.103 -6.691 90.168 1.00 55.75 181 PHE A C 1
ATOM 1434 O O . PHE A 1 181 ? -55.826 -6.834 91.154 1.00 55.75 181 PHE A O 1
ATOM 1441 N N . ASP A 1 182 ? -53.781 -6.521 90.278 1.00 56.84 182 ASP A N 1
ATOM 1442 C CA . ASP A 1 182 ? -53.039 -6.601 91.551 1.00 56.84 182 ASP A CA 1
ATOM 1443 C C . ASP A 1 182 ? -53.249 -5.366 92.456 1.00 56.84 182 ASP A C 1
ATOM 1445 O O . ASP A 1 182 ? -53.056 -5.407 93.671 1.00 56.84 182 ASP A O 1
ATOM 1449 N N . THR A 1 183 ? -53.735 -4.254 91.895 1.00 56.59 183 THR A N 1
ATOM 1450 C CA . THR A 1 183 ? -54.048 -3.026 92.652 1.00 56.59 183 THR A CA 1
ATOM 1451 C C . THR A 1 183 ? -55.391 -3.060 93.399 1.00 56.59 183 THR A C 1
ATOM 1453 O O . THR A 1 183 ? -55.679 -2.138 94.169 1.00 56.59 183 THR A O 1
ATOM 1456 N N . TYR A 1 184 ? -56.196 -4.120 93.246 1.00 55.88 184 TYR A N 1
ATOM 1457 C CA . TYR A 1 184 ? -57.517 -4.255 93.880 1.00 55.88 184 TYR A CA 1
ATOM 1458 C C . TYR A 1 184 ? -57.608 -5.289 95.018 1.00 55.88 184 TYR A C 1
ATOM 1460 O O . TYR A 1 184 ? -58.716 -5.532 95.496 1.00 55.88 184 TYR A O 1
ATOM 1468 N N . ASP A 1 185 ? -56.494 -5.832 95.528 1.00 57.16 185 ASP A N 1
ATOM 1469 C CA . ASP A 1 185 ? -56.506 -6.789 96.657 1.00 57.16 185 ASP A CA 1
ATOM 1470 C C . ASP A 1 185 ? -55.918 -6.229 97.970 1.00 57.16 185 ASP A C 1
ATOM 1472 O O . ASP A 1 185 ? -55.178 -6.883 98.701 1.00 57.16 185 ASP A O 1
ATOM 1476 N N . VAL A 1 186 ? -56.251 -4.974 98.305 1.00 55.56 186 VAL A N 1
ATOM 1477 C CA . VAL A 1 186 ? -56.011 -4.402 99.646 1.00 55.56 186 VAL A CA 1
ATOM 1478 C C . VAL A 1 186 ? -57.258 -3.655 100.125 1.00 55.56 186 VAL A C 1
ATOM 1480 O O . VAL A 1 186 ? -57.266 -2.426 100.201 1.00 55.56 186 VAL A O 1
ATOM 1483 N N . LYS A 1 187 ? -58.340 -4.396 100.407 1.00 54.66 187 LYS A N 1
ATOM 1484 C CA . LYS A 1 187 ? -59.419 -4.059 101.369 1.00 54.66 187 LYS A CA 1
ATOM 1485 C C . LYS A 1 187 ? -60.495 -5.155 101.361 1.00 54.66 187 LYS A C 1
ATOM 1487 O O . LYS A 1 187 ? -6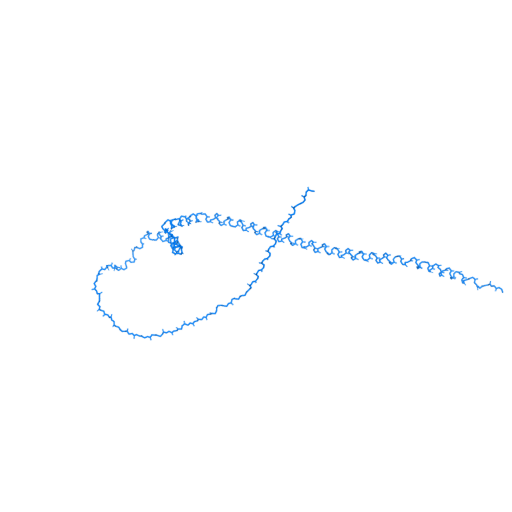1.513 -5.038 100.686 1.00 54.66 187 LYS A O 1
ATOM 1492 N N . GLY A 1 188 ? -60.271 -6.200 102.148 1.00 52.81 188 GLY A N 1
ATOM 1493 C CA . GLY A 1 188 ? -61.303 -7.142 102.578 1.00 52.81 188 GLY A CA 1
ATOM 1494 C C . GLY A 1 188 ? -61.156 -7.357 104.082 1.00 52.81 188 GLY A C 1
ATOM 1495 O O . GLY A 1 188 ? -60.061 -7.699 104.518 1.00 52.81 188 GLY A O 1
ATOM 1496 N N . ASP A 1 189 ? -62.225 -7.039 104.816 1.00 45.22 189 ASP A N 1
ATOM 1497 C CA . ASP A 1 189 ? -62.392 -7.012 106.284 1.00 45.22 189 ASP A CA 1
ATOM 1498 C C . ASP A 1 189 ? -61.875 -8.234 107.070 1.00 45.22 189 ASP A C 1
ATOM 1500 O O . ASP A 1 189 ? -62.008 -9.380 106.578 1.00 45.22 189 ASP A O 1
#

Secondary structure (DSSP, 8-state):
-----------------------------------------------------------HHHHHHHHHHHHHHHHHHHHHHHH--SSHHHHHHHHHHHHHHHHHTHHHHHHHHHHHHHHHHHHHHHHHHHHHHHHHHHHHHHHHHHHHHHHHHHHHHHHHHHTTSHHHHHHHHHHHHHHHHHTT-S---

Organism: NCBI:txid61472

Radius of gyration: 49.36 Å; chains: 1; bounding box: 122×36×136 Å

Foldseek 3Di:
DDDDDDDDDDDDDDDDDDDDDDDDDDDDDDDDDDDDDDDDDDDPDDDDPPDDDPVDPPPPVVVVCCVPPVVQVVVLVVVCVVVVDPDSPVSSVVSSVVVVVCVVCVVVVVVVVVVVVVVVVVVVVVVVVVVVVVVVVVVVVVVVVVVVVVVVVVVVVVVVVVVVCVVVVVVVVVVVVVVVVVVPPPDDD

InterPro domains:
  IPR007858 Dpy-30 motif [PF05186] (62-98)
  IPR037856 Sdc1/DPY30 [PTHR23356] (36-158)
  IPR049630 DPY30 domain-containing protein-like, dimerization/docking domain [cd22966] (61-104)

pLDDT: mean 74.91, std 22.62, range [34.66, 98.12]

Sequence (189 aa):
MSDGEENIVDSDSSTESGSSDQVENSKSKTISSNKVVDLERASKSTHLNLGEPEDSNISLDSEYLKKNLGVPLSLALAEVVMKCPTDPIPYLAHWLFKWRWNQEHKQDQEDRVKELTAERTKLENQLKQAKERDDAQLAAASAIEKVTQEAERILNKKDEEELADPEREEEDLQDEARDAFDTYDVKGD